Protein AF-A0A3S3UPE3-F1 (afdb_monomer)

pLDDT: mean 86.85, std 12.23, range [49.22, 98.25]

Solvent-accessible surface area (backbone atoms only — not comparable to full-atom values): 15188 Å² total; per-residue (Å²): 133,56,75,63,62,55,52,53,44,55,50,42,45,50,53,38,53,53,49,50,52,50,42,52,53,50,53,53,50,45,41,51,52,50,29,51,48,44,29,70,27,27,36,35,39,40,23,40,97,84,54,54,73,48,79,48,56,76,36,79,32,90,89,53,52,61,68,57,47,51,53,46,41,57,72,66,33,44,27,60,55,82,78,76,89,72,83,74,76,87,68,68,95,34,26,71,47,76,52,75,53,67,46,73,36,54,59,67,56,42,49,52,52,52,52,58,51,50,49,51,49,51,50,51,48,37,68,74,75,37,42,78,79,74,38,54,68,90,38,67,67,39,29,55,51,49,42,53,52,45,52,55,47,39,54,53,52,50,55,56,42,52,54,53,50,51,52,43,53,53,48,52,52,57,48,52,54,49,51,57,58,48,64,36,68,64,52,39,22,57,41,45,62,44,69,81,52,40,95,77,33,65,73,50,55,52,50,53,51,30,34,77,75,58,46,52,97,78,35,17,49,48,71,60,37,52,54,53,44,46,72,78,40,71,85,70,51,39,61,87,70,82,25,94,35,68,70,50,46,47,63,74,47,65,57,43,46,76,50,74,46,98,86,71,47,50,30,34,34,80,51,133

Radius of gyration: 31.25 Å; Cα contacts (8 Å, |Δi|>4): 298; chains: 1; bounding box: 65×38×102 Å

Foldseek 3Di:
DDPVVVVVLVVLLVLLVVLLVVLLVLQVVLLVLLQVCQQLQKKKWKADPVLDIDIDGPRGRPPPDLVVSLVCCLPFAEDQDDDDDDDDPDPPLIFMDMHGHHHHDHPVVSVVVSVLSVVLVVLNCCSPPPLCVPAPSVDSVSSVVSSVVSVVSSVSSVVVSVVSVVVVVVSVVVVVVVVVVCPPPQNVCNNNSHQHQLVPDVLNVLLQVLCVVAPDPQKHWQVSSVVVCCVVPVVDDCVVNVGPDPVVSCVSSVQWDWDADPVGIIIIHGDD

Structure (mmCIF, N/CA/C/O backbone):
data_AF-A0A3S3UPE3-F1
#
_entry.id   AF-A0A3S3UPE3-F1
#
loop_
_atom_site.group_PDB
_atom_site.id
_atom_site.type_symbol
_atom_site.label_atom_id
_atom_site.label_alt_id
_atom_site.label_comp_id
_atom_site.label_asym_id
_atom_site.label_entity_id
_atom_site.label_seq_id
_atom_site.pdbx_PDB_ins_code
_atom_site.Cartn_x
_atom_site.Cartn_y
_atom_site.Cartn_z
_atom_site.occupancy
_atom_site.B_iso_or_equiv
_atom_site.auth_seq_id
_atom_site.auth_comp_id
_atom_site.auth_asym_id
_atom_site.auth_atom_id
_atom_site.pdbx_PDB_model_num
ATOM 1 N N . MET A 1 1 ? -27.626 4.099 47.379 1.00 56.25 1 MET A N 1
ATOM 2 C CA . MET A 1 1 ? -26.260 3.852 46.870 1.00 56.25 1 MET A CA 1
ATOM 3 C C . MET A 1 1 ? -25.273 4.348 47.906 1.00 56.25 1 MET A C 1
ATOM 5 O O . MET A 1 1 ? -25.456 5.461 48.381 1.00 56.25 1 MET A O 1
ATOM 9 N N . SER A 1 2 ? -24.301 3.529 48.309 1.00 70.75 2 SER A N 1
ATOM 10 C CA . SER A 1 2 ? -23.214 3.983 49.184 1.00 70.75 2 SER A CA 1
ATOM 11 C C . SER A 1 2 ? -22.217 4.828 48.380 1.00 70.75 2 SER A C 1
ATOM 13 O O . SER A 1 2 ? -22.095 4.662 47.164 1.00 70.75 2 SER A O 1
ATOM 15 N N . GLU A 1 3 ? -21.500 5.726 49.054 1.00 69.31 3 GLU A N 1
ATOM 16 C CA . GLU A 1 3 ? -20.485 6.620 48.469 1.00 69.31 3 GLU A CA 1
ATOM 17 C C . GLU A 1 3 ? -19.400 5.851 47.682 1.00 69.31 3 GLU A C 1
ATOM 19 O O . GLU A 1 3 ? -18.914 6.306 46.645 1.00 69.31 3 GLU A O 1
ATOM 24 N N . GLN A 1 4 ? -19.115 4.614 48.103 1.00 70.94 4 GLN A N 1
ATOM 25 C CA . GLN A 1 4 ? -18.190 3.694 47.441 1.00 70.94 4 GLN A CA 1
ATOM 26 C C . GLN A 1 4 ? -18.734 3.171 46.096 1.00 70.94 4 GLN A C 1
ATOM 28 O O . GLN A 1 4 ? -18.056 3.299 45.084 1.00 70.94 4 GLN A O 1
ATOM 33 N N . THR A 1 5 ? -19.996 2.716 46.028 1.00 69.75 5 THR A N 1
ATOM 34 C CA . THR A 1 5 ? -20.636 2.329 44.746 1.00 69.75 5 THR A CA 1
ATOM 35 C C . THR A 1 5 ? -20.755 3.480 43.745 1.00 69.75 5 THR A C 1
ATOM 37 O O . THR A 1 5 ? -20.707 3.252 42.540 1.00 69.75 5 THR A O 1
ATOM 40 N N . PHE A 1 6 ? -20.923 4.716 44.223 1.00 67.88 6 PHE A N 1
ATOM 41 C CA . PHE A 1 6 ? -20.967 5.894 43.353 1.00 67.88 6 PHE A CA 1
ATOM 42 C C . PHE A 1 6 ? -19.582 6.225 42.774 1.00 67.88 6 PHE A C 1
ATOM 44 O O . PHE A 1 6 ? -19.464 6.560 41.597 1.00 67.88 6 PHE A O 1
ATOM 51 N N . THR A 1 7 ? -18.529 6.084 43.582 1.00 75.19 7 THR A N 1
ATOM 52 C CA . THR A 1 7 ? -17.139 6.286 43.145 1.00 75.19 7 THR A CA 1
ATOM 53 C C . THR A 1 7 ? -16.715 5.226 42.122 1.00 75.19 7 THR A C 1
ATOM 55 O O . THR A 1 7 ? -16.161 5.579 41.082 1.00 75.19 7 THR A O 1
ATOM 58 N N . ASP A 1 8 ? -17.069 3.959 42.353 1.00 83.50 8 ASP A N 1
ATOM 59 C CA . ASP A 1 8 ? -16.780 2.852 41.430 1.00 83.50 8 ASP A CA 1
ATOM 60 C C . ASP A 1 8 ? -17.505 3.008 40.081 1.00 83.50 8 ASP A C 1
ATOM 62 O O . ASP A 1 8 ? -16.941 2.715 39.028 1.00 83.50 8 ASP A O 1
ATOM 66 N N . HIS A 1 9 ? -18.744 3.513 40.078 1.00 89.62 9 HIS A N 1
ATOM 67 C CA . HIS A 1 9 ? -19.488 3.741 38.837 1.00 89.62 9 HIS A CA 1
ATOM 68 C C . HIS A 1 9 ? -18.880 4.862 37.978 1.00 89.62 9 HIS A C 1
ATOM 70 O O . HIS A 1 9 ? -18.723 4.692 36.768 1.00 89.62 9 HIS A O 1
ATOM 76 N N . ASN A 1 10 ? -18.475 5.977 38.595 1.00 90.56 10 ASN A N 1
ATOM 77 C CA . ASN A 1 10 ? -17.796 7.063 37.880 1.00 90.56 10 ASN A CA 1
ATOM 78 C C . ASN A 1 10 ? -16.443 6.614 37.299 1.00 90.56 10 ASN A C 1
ATOM 80 O O . ASN A 1 10 ? -16.065 7.043 36.207 1.00 90.56 10 ASN A O 1
ATOM 84 N N . ASP A 1 11 ? -15.715 5.740 38.002 1.00 94.81 11 ASP A N 1
ATOM 85 C CA . ASP A 1 11 ? -14.459 5.186 37.492 1.00 94.81 11 ASP A CA 1
ATOM 86 C C . ASP A 1 11 ? -14.693 4.304 36.254 1.00 94.81 11 ASP A C 1
ATOM 88 O O . ASP A 1 11 ? -13.998 4.460 35.249 1.00 94.81 11 ASP A O 1
ATOM 92 N N . LEU A 1 12 ? -15.737 3.466 36.266 1.00 95.38 12 LEU A N 1
ATOM 93 C CA . LEU A 1 12 ? -16.139 2.666 35.103 1.00 95.38 12 LEU A CA 1
ATOM 94 C C . LEU A 1 12 ? -16.506 3.540 33.895 1.00 95.38 12 LEU A C 1
ATOM 96 O O . LEU A 1 12 ? -16.027 3.282 32.790 1.00 95.38 12 LEU A O 1
ATOM 100 N N . GLN A 1 13 ? -17.295 4.601 34.090 1.00 95.94 13 GLN A N 1
ATOM 101 C CA . GLN A 1 13 ? -17.637 5.543 33.016 1.00 95.94 13 GLN A CA 1
ATOM 102 C C . GLN A 1 13 ? -16.389 6.198 32.410 1.00 95.94 13 GLN A C 1
ATOM 104 O O . GLN A 1 13 ? -16.277 6.309 31.184 1.00 95.94 13 GLN A O 1
ATOM 109 N N . ARG A 1 14 ? -15.423 6.598 33.252 1.00 96.81 14 ARG A N 1
ATOM 110 C CA . ARG A 1 14 ? -14.149 7.163 32.789 1.00 96.81 14 ARG A CA 1
ATOM 111 C C . ARG A 1 14 ? -13.377 6.156 31.939 1.00 96.81 14 ARG A C 1
ATOM 113 O O . ARG A 1 14 ? -12.939 6.503 30.844 1.00 96.81 14 ARG A O 1
ATOM 120 N N . GLN A 1 15 ? -13.253 4.913 32.403 1.00 97.75 15 GLN A N 1
ATOM 121 C CA . GLN A 1 15 ? -12.561 3.856 31.662 1.00 97.75 15 GLN A CA 1
ATOM 122 C C . GLN A 1 15 ? -13.226 3.579 30.303 1.00 97.75 15 GLN A C 1
ATOM 124 O O . GLN A 1 15 ? -12.524 3.435 29.299 1.00 97.75 15 GLN A O 1
ATOM 129 N N . VAL A 1 16 ? -14.565 3.565 30.240 1.00 98.00 16 VAL A N 1
ATOM 130 C CA . VAL A 1 16 ? -15.308 3.410 28.976 1.00 98.00 16 VAL A CA 1
ATOM 131 C C . VAL A 1 16 ? -14.978 4.554 28.019 1.00 98.00 16 VAL A C 1
ATOM 133 O O . VAL A 1 16 ? -14.633 4.304 26.864 1.00 98.00 16 VAL A O 1
ATOM 136 N N . ALA A 1 17 ? -15.030 5.803 28.491 1.00 96.81 17 ALA A N 1
ATOM 137 C CA . ALA A 1 17 ? -14.732 6.975 27.669 1.00 96.81 17 ALA A CA 1
ATOM 138 C C . ALA A 1 17 ? -13.285 6.966 27.141 1.00 96.81 17 ALA A C 1
ATOM 140 O O . ALA A 1 17 ? -13.050 7.233 25.959 1.00 96.81 17 ALA A O 1
ATOM 141 N N . GLU A 1 18 ? -12.316 6.614 27.989 1.00 98.12 18 GLU A N 1
ATOM 142 C CA . GLU A 1 18 ? -10.906 6.496 27.608 1.00 98.12 18 GLU A CA 1
ATOM 143 C C . GLU A 1 18 ? -10.684 5.410 26.547 1.00 98.12 18 GLU A C 1
ATOM 145 O O . GLU A 1 18 ? -9.963 5.629 25.566 1.00 98.12 18 GLU A O 1
ATOM 150 N N . LEU A 1 19 ? -11.292 4.234 26.723 1.00 98.12 19 LEU A N 1
ATOM 151 C CA . LEU A 1 19 ? -11.114 3.111 25.808 1.00 98.12 19 LEU A CA 1
ATOM 152 C C . LEU A 1 19 ? -11.845 3.332 24.477 1.00 98.12 19 LEU A C 1
ATOM 154 O O . LEU A 1 19 ? -11.275 3.058 23.417 1.00 98.12 19 LEU A O 1
ATOM 158 N N . LEU A 1 20 ? -13.047 3.918 24.507 1.00 98.25 20 LEU A N 1
ATOM 159 C CA . LEU A 1 20 ? -13.760 4.355 23.306 1.00 98.25 20 LEU A CA 1
ATOM 160 C C . LEU A 1 20 ? -12.923 5.375 22.528 1.00 98.25 20 LEU A C 1
ATOM 162 O O . LEU A 1 20 ? -12.664 5.182 21.339 1.00 98.25 20 LEU A O 1
ATOM 166 N N . GLY A 1 21 ? -12.432 6.423 23.199 1.00 97.88 21 GLY A N 1
ATOM 167 C CA . GLY A 1 21 ? -11.586 7.443 22.578 1.00 97.88 21 GLY A CA 1
ATOM 168 C C . GLY A 1 21 ? -10.331 6.849 21.935 1.00 97.88 21 GLY A C 1
ATOM 169 O O . GLY A 1 21 ? -9.988 7.176 20.797 1.00 97.88 21 GLY A O 1
ATOM 170 N N . ARG A 1 22 ? -9.681 5.901 22.618 1.00 98.06 22 ARG A N 1
ATOM 171 C CA . ARG A 1 22 ? -8.524 5.162 22.097 1.00 98.06 22 ARG A CA 1
ATOM 172 C C . ARG A 1 22 ? -8.866 4.359 20.842 1.00 98.06 22 ARG A C 1
ATOM 174 O O . ARG A 1 22 ? -8.122 4.442 19.865 1.00 98.06 22 ARG A O 1
ATOM 181 N N . CYS A 1 23 ? -9.986 3.635 20.834 1.00 98.06 23 CYS A N 1
ATOM 182 C CA . CYS A 1 23 ? -10.456 2.897 19.658 1.00 98.06 23 CYS A CA 1
ATOM 183 C C . CYS A 1 23 ? -10.697 3.831 18.466 1.00 98.06 23 CYS A C 1
ATOM 185 O O . CYS A 1 23 ? -10.210 3.563 17.367 1.00 98.06 23 CYS A O 1
ATOM 187 N N . ILE A 1 24 ? -11.371 4.964 18.688 1.00 97.44 24 ILE A N 1
ATOM 188 C CA . ILE A 1 24 ? -11.624 5.960 17.639 1.00 97.44 24 ILE A CA 1
ATOM 189 C C . ILE A 1 24 ? -10.312 6.521 17.081 1.00 97.44 24 ILE A C 1
ATOM 191 O O . ILE A 1 24 ? -10.129 6.542 15.865 1.00 97.44 24 ILE A O 1
ATOM 195 N N . ILE A 1 25 ? -9.362 6.914 17.935 1.00 97.31 25 ILE A N 1
ATOM 196 C CA . ILE A 1 25 ? -8.055 7.427 17.489 1.00 97.31 25 ILE A CA 1
ATOM 197 C C . ILE A 1 25 ? -7.296 6.374 16.672 1.00 97.31 25 ILE A C 1
ATOM 199 O O . ILE A 1 25 ? -6.689 6.702 15.651 1.00 97.31 25 ILE A O 1
ATOM 203 N N . ARG A 1 26 ? -7.326 5.104 17.088 1.00 96.75 26 ARG A N 1
ATOM 204 C CA . ARG A 1 26 ? -6.680 4.017 16.340 1.00 96.75 26 ARG A CA 1
ATOM 205 C C . ARG A 1 26 ? -7.329 3.797 14.974 1.00 96.75 26 ARG A C 1
ATOM 207 O O . ARG A 1 26 ? -6.601 3.660 13.998 1.00 96.75 26 ARG A O 1
ATOM 214 N N . LEU A 1 27 ? -8.657 3.838 14.880 1.00 96.12 27 LEU A N 1
ATOM 215 C CA . LEU A 1 27 ? -9.373 3.757 13.601 1.00 96.12 27 LEU A CA 1
ATOM 216 C C . LEU A 1 27 ? -9.030 4.930 12.671 1.00 96.12 27 LEU A C 1
ATOM 218 O O . LEU A 1 27 ? -8.840 4.726 11.476 1.00 96.12 27 LEU A O 1
ATOM 222 N N . GLN A 1 28 ? -8.884 6.144 13.209 1.00 93.81 28 GLN A N 1
ATOM 223 C CA . GLN A 1 28 ? -8.432 7.300 12.426 1.00 93.81 28 GLN A CA 1
ATOM 224 C C . GLN A 1 28 ? -6.999 7.114 11.911 1.00 93.81 28 GLN A C 1
ATOM 226 O O . GLN A 1 28 ? -6.710 7.400 10.752 1.00 93.81 28 GLN A O 1
ATOM 231 N N . ARG A 1 29 ? -6.094 6.577 12.740 1.00 95.56 29 ARG A N 1
ATOM 232 C CA . ARG A 1 29 ? -4.727 6.238 12.306 1.00 95.56 29 ARG A CA 1
ATOM 233 C C . ARG A 1 29 ? -4.719 5.156 11.231 1.00 95.56 29 ARG A C 1
ATOM 235 O O . ARG A 1 29 ? -3.989 5.299 10.260 1.00 95.56 29 ARG A O 1
ATOM 242 N N . PHE A 1 30 ? -5.551 4.128 11.376 1.00 95.75 30 PHE A N 1
ATOM 243 C CA . PHE A 1 30 ? -5.731 3.094 10.360 1.00 95.75 30 PHE A CA 1
ATOM 244 C C . PHE A 1 30 ? -6.180 3.699 9.021 1.00 95.75 30 PHE A C 1
ATOM 246 O O . PHE A 1 30 ? -5.611 3.384 7.977 1.00 95.75 30 PHE A O 1
ATOM 253 N N . GLU A 1 31 ? -7.138 4.632 9.047 1.00 95.44 31 GLU A N 1
ATOM 254 C CA . GLU A 1 31 ? -7.576 5.358 7.850 1.00 95.44 31 GLU A CA 1
ATOM 255 C C . GLU A 1 31 ? -6.419 6.134 7.194 1.00 95.44 31 GLU A C 1
ATOM 257 O O . GLU A 1 31 ? -6.211 6.033 5.984 1.00 95.44 31 GLU A O 1
ATOM 262 N N . LEU A 1 32 ? -5.619 6.858 7.986 1.00 94.94 32 LEU A N 1
ATOM 263 C CA . LEU A 1 32 ? -4.440 7.583 7.494 1.00 94.94 32 LEU A CA 1
ATOM 264 C C . LEU A 1 32 ? -3.388 6.647 6.881 1.00 94.94 32 LEU A C 1
ATOM 266 O O . LEU A 1 32 ? -2.819 6.972 5.839 1.00 94.94 32 LEU A O 1
ATOM 270 N N . SER A 1 33 ? -3.161 5.475 7.478 1.00 95.56 33 SER A N 1
ATOM 271 C CA . SER A 1 33 ? -2.264 4.451 6.930 1.00 95.56 33 SER A CA 1
ATOM 272 C C . SER A 1 33 ? -2.735 3.957 5.561 1.00 95.56 33 SER A C 1
ATOM 274 O O . SER A 1 33 ? -1.929 3.863 4.635 1.00 95.56 33 SER A O 1
ATOM 276 N N . LEU A 1 34 ? -4.039 3.716 5.384 1.00 95.12 34 LEU A N 1
ATOM 277 C CA . LEU A 1 34 ? -4.588 3.350 4.075 1.00 95.12 34 LEU A CA 1
ATOM 278 C C . LEU A 1 34 ? -4.454 4.481 3.050 1.00 95.12 34 LEU A C 1
ATOM 280 O O . LEU A 1 34 ? -4.127 4.213 1.894 1.00 95.12 34 LEU A O 1
ATOM 284 N N . LYS A 1 35 ? -4.675 5.741 3.453 1.00 94.94 35 LYS A N 1
ATOM 285 C CA . LYS A 1 35 ? -4.495 6.907 2.570 1.00 94.94 35 LYS A CA 1
ATOM 286 C C . LYS A 1 35 ? -3.061 7.017 2.073 1.00 94.94 35 LYS A C 1
ATOM 288 O O . LYS A 1 35 ? -2.862 7.205 0.873 1.00 94.94 35 LYS A O 1
ATOM 293 N N . TYR A 1 36 ? -2.086 6.854 2.967 1.00 93.62 36 TYR A N 1
ATOM 294 C CA . TYR A 1 36 ? -0.672 6.812 2.603 1.00 93.62 36 TYR A CA 1
ATOM 295 C C . TYR A 1 36 ? -0.404 5.700 1.586 1.00 93.62 36 TYR A C 1
ATOM 297 O O . TYR A 1 36 ? -0.005 5.995 0.460 1.00 93.62 36 TYR A O 1
ATOM 305 N N . LEU A 1 37 ? -0.720 4.451 1.951 1.00 93.50 37 LEU A N 1
ATOM 306 C CA . LEU A 1 37 ? -0.437 3.272 1.134 1.00 93.50 37 LEU A CA 1
ATOM 307 C C . LEU A 1 37 ? -1.037 3.391 -0.270 1.00 93.50 37 LEU A C 1
ATOM 309 O O . LEU A 1 37 ? -0.354 3.171 -1.266 1.00 93.50 37 LEU A O 1
ATOM 313 N N . LEU A 1 38 ? -2.316 3.764 -0.360 1.00 92.19 38 LEU A N 1
ATOM 314 C CA . LEU A 1 38 ? -2.998 3.895 -1.643 1.00 92.19 38 LEU A CA 1
ATOM 315 C C . LEU A 1 38 ? -2.401 5.024 -2.474 1.00 92.19 38 LEU A C 1
ATOM 317 O O . LEU A 1 38 ? -2.173 4.830 -3.663 1.00 92.19 38 LEU A O 1
ATOM 321 N N . THR A 1 39 ? -2.089 6.166 -1.863 1.00 91.00 39 THR A N 1
ATOM 322 C CA . THR A 1 39 ? -1.484 7.297 -2.576 1.00 91.00 39 THR A CA 1
ATOM 323 C C . THR A 1 39 ? -0.132 6.912 -3.164 1.00 91.00 39 THR A C 1
ATOM 325 O O . THR A 1 39 ? 0.164 7.246 -4.309 1.00 91.00 39 THR A O 1
ATOM 328 N N . THR A 1 40 ? 0.687 6.147 -2.449 1.00 89.81 40 THR A N 1
ATOM 329 C CA . THR A 1 40 ? 2.018 5.745 -2.922 1.00 89.81 40 THR A CA 1
ATOM 330 C C . THR A 1 40 ? 2.025 4.485 -3.798 1.00 89.81 40 THR A C 1
ATOM 332 O O . THR A 1 40 ? 3.040 4.204 -4.439 1.00 89.81 40 THR A O 1
ATOM 335 N N . ALA A 1 41 ? 0.914 3.755 -3.897 1.00 89.69 41 ALA A N 1
ATOM 336 C CA . ALA A 1 41 ? 0.827 2.492 -4.629 1.00 89.69 41 ALA A CA 1
ATOM 337 C C . ALA A 1 41 ? 0.743 2.604 -6.160 1.00 89.69 41 ALA A C 1
ATOM 339 O O . ALA A 1 41 ? 1.057 1.634 -6.849 1.00 89.69 41 ALA A O 1
ATOM 340 N N . ASP A 1 42 ? 0.323 3.738 -6.719 1.00 88.94 42 ASP A N 1
ATOM 341 C CA . ASP A 1 42 ? 0.228 3.928 -8.174 1.00 88.94 42 ASP A CA 1
ATOM 342 C C . ASP A 1 42 ? 0.693 5.338 -8.533 1.00 88.94 42 ASP A C 1
ATOM 344 O O . ASP A 1 42 ? -0.038 6.322 -8.360 1.00 88.94 42 ASP A O 1
ATOM 348 N N . ILE A 1 43 ? 1.946 5.421 -8.982 1.00 84.94 43 ILE A N 1
ATOM 349 C CA . ILE A 1 43 ? 2.593 6.674 -9.354 1.00 84.94 43 ILE A CA 1
ATOM 350 C C . ILE A 1 43 ? 2.860 6.713 -10.849 1.00 84.94 43 ILE A C 1
ATOM 352 O O . ILE A 1 43 ? 3.226 5.724 -11.486 1.00 84.94 43 ILE A O 1
ATOM 356 N N . GLU A 1 44 ? 2.732 7.909 -11.386 1.00 83.12 44 GLU A N 1
ATOM 357 C CA . GLU A 1 44 ? 3.017 8.228 -12.768 1.00 83.12 44 GLU A CA 1
ATOM 358 C C . GLU A 1 44 ? 3.996 9.393 -12.795 1.00 83.12 44 GLU A C 1
ATOM 360 O O . GLU A 1 44 ? 3.791 10.399 -12.114 1.00 83.12 44 GLU A O 1
ATOM 365 N N . VAL A 1 45 ? 5.078 9.234 -13.544 1.00 77.75 45 VAL A N 1
ATOM 366 C CA . VAL A 1 45 ? 6.139 10.219 -13.700 1.00 77.75 45 VAL A CA 1
ATOM 367 C C . VAL A 1 45 ? 6.224 10.584 -15.170 1.00 77.75 45 VAL A C 1
ATOM 369 O O . VAL A 1 45 ? 6.432 9.731 -16.028 1.00 77.75 45 VAL A O 1
ATOM 372 N N . GLU A 1 46 ? 6.063 11.871 -15.442 1.00 74.44 46 GLU A N 1
ATOM 373 C CA . GLU A 1 46 ? 6.153 12.448 -16.777 1.00 74.44 46 GLU A CA 1
ATOM 374 C C . GLU A 1 46 ? 7.375 13.370 -16.824 1.00 74.44 46 GLU A C 1
ATOM 376 O O . GLU A 1 46 ? 7.476 14.326 -16.041 1.00 74.44 46 GLU A O 1
ATOM 381 N N . ALA A 1 47 ? 8.320 13.073 -17.716 1.00 67.56 47 ALA A N 1
ATOM 382 C CA . ALA A 1 47 ? 9.455 13.939 -17.987 1.00 67.56 47 ALA A CA 1
ATOM 383 C C . ALA A 1 47 ? 9.047 15.010 -19.002 1.00 67.56 47 ALA A C 1
ATOM 385 O O . ALA A 1 47 ? 8.635 14.718 -20.117 1.00 67.56 47 ALA A O 1
ATOM 386 N N . SER A 1 48 ? 9.173 16.277 -18.631 1.00 62.66 48 SER A N 1
ATOM 387 C CA . SER A 1 48 ? 9.017 17.373 -19.589 1.00 62.66 48 SER A CA 1
ATOM 388 C C . SER A 1 48 ? 10.235 17.484 -20.510 1.00 62.66 48 SER A C 1
ATOM 390 O O . SER A 1 48 ? 11.347 17.096 -20.148 1.00 62.66 48 SER A O 1
ATOM 392 N N . SER A 1 49 ? 10.051 18.123 -21.665 1.00 56.94 49 SER A N 1
ATOM 393 C CA . SER A 1 49 ? 11.132 18.451 -22.605 1.00 56.94 49 SER A CA 1
ATOM 394 C C . SER A 1 49 ? 12.238 19.338 -22.009 1.00 56.94 49 SER A C 1
ATOM 396 O O . SER A 1 49 ? 13.333 19.393 -22.559 1.00 56.94 49 SER A O 1
ATOM 398 N N . SER A 1 50 ? 11.984 20.009 -20.878 1.00 54.56 50 SER A N 1
ATOM 399 C CA . SER A 1 50 ? 12.971 20.794 -20.123 1.00 54.56 50 SER A CA 1
ATOM 400 C C . SER A 1 50 ? 13.729 19.987 -19.058 1.00 54.56 50 SER A C 1
ATOM 402 O O . SER A 1 50 ? 14.523 20.557 -18.312 1.00 54.56 50 SER A O 1
ATOM 404 N N . GLY A 1 51 ? 13.476 18.679 -18.944 1.00 57.31 51 GLY A N 1
ATOM 405 C CA . GLY A 1 51 ? 14.085 17.803 -17.939 1.00 57.31 51 GLY A CA 1
ATOM 406 C C . GLY A 1 51 ? 13.438 17.880 -16.551 1.00 57.31 51 GLY A C 1
ATOM 407 O O . GLY A 1 51 ? 13.874 17.183 -15.635 1.00 57.31 51 GLY A O 1
ATOM 408 N N . THR A 1 52 ? 12.385 18.688 -16.363 1.00 62.97 52 THR A N 1
ATOM 409 C CA . THR A 1 52 ? 11.604 18.674 -15.112 1.00 62.97 52 THR A CA 1
ATOM 410 C C . THR A 1 52 ? 10.699 17.444 -15.072 1.00 62.97 52 THR A C 1
ATOM 412 O O . THR A 1 52 ? 9.998 17.168 -16.047 1.00 62.97 52 THR A O 1
ATOM 415 N N . MET A 1 53 ? 10.709 16.700 -13.963 1.00 69.25 53 MET A N 1
ATOM 416 C CA . MET A 1 53 ? 9.834 15.541 -13.764 1.00 69.25 53 MET A CA 1
ATOM 417 C C . MET A 1 53 ? 8.608 15.940 -12.947 1.00 69.25 53 MET A C 1
ATOM 419 O O . MET A 1 53 ? 8.732 16.573 -11.897 1.00 69.25 53 MET A O 1
ATOM 423 N N . ARG A 1 54 ? 7.418 15.568 -13.419 1.00 71.88 54 ARG A N 1
ATOM 424 C CA . ARG A 1 54 ? 6.163 15.730 -12.678 1.00 71.88 54 ARG A CA 1
ATOM 425 C C . ARG A 1 54 ? 5.661 14.366 -12.244 1.00 71.88 54 ARG A C 1
ATOM 427 O O . ARG A 1 54 ? 5.405 13.512 -13.085 1.00 71.88 54 ARG A O 1
ATOM 434 N N . GLN A 1 55 ? 5.489 14.191 -10.939 1.00 78.31 55 GLN A N 1
ATOM 435 C CA . GLN A 1 55 ? 4.875 12.999 -10.368 1.00 78.31 55 GLN A CA 1
ATOM 436 C C . GLN A 1 55 ? 3.387 13.253 -10.112 1.00 78.31 55 GLN A C 1
ATOM 438 O O . GLN A 1 55 ? 3.013 14.280 -9.543 1.00 78.31 55 GLN A O 1
ATOM 443 N N . ARG A 1 56 ? 2.537 12.308 -10.508 1.00 81.06 56 ARG A N 1
ATOM 444 C CA . ARG A 1 56 ? 1.111 12.269 -10.172 1.00 81.06 56 ARG A CA 1
ATOM 445 C C . ARG A 1 56 ? 0.786 10.951 -9.478 1.00 81.06 56 ARG A C 1
ATOM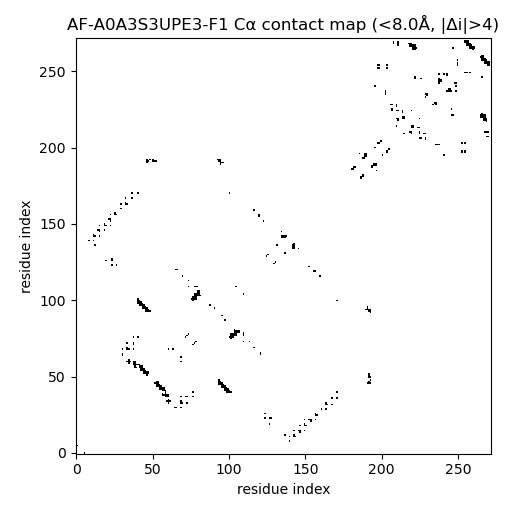 447 O O . ARG A 1 56 ? 1.331 9.906 -9.823 1.00 81.06 56 ARG A O 1
ATOM 454 N N . HIS A 1 57 ? -0.126 11.014 -8.517 1.00 82.88 57 HIS A N 1
ATOM 455 C CA . HIS A 1 57 ? -0.672 9.848 -7.829 1.00 82.88 57 HIS A CA 1
ATOM 456 C C . HIS A 1 57 ? -2.026 9.504 -8.451 1.00 82.88 57 HIS A C 1
ATOM 458 O O . HIS A 1 57 ? -2.912 10.361 -8.501 1.00 82.88 57 HIS A O 1
ATOM 464 N N . ARG A 1 58 ? -2.187 8.276 -8.960 1.00 77.25 58 ARG A N 1
ATOM 465 C CA . ARG A 1 58 ? -3.446 7.850 -9.606 1.00 77.25 58 ARG A CA 1
ATOM 466 C C . ARG A 1 58 ? -4.496 7.394 -8.609 1.00 77.25 58 ARG A C 1
ATOM 468 O O . ARG A 1 58 ? -5.692 7.568 -8.831 1.00 77.25 58 ARG A O 1
ATOM 475 N N . LEU A 1 59 ? -4.049 6.813 -7.508 1.00 77.31 59 LEU A N 1
ATOM 476 C CA . LEU A 1 59 ? -4.901 6.490 -6.383 1.00 77.31 59 LEU A CA 1
ATOM 477 C C . LEU A 1 59 ? -4.871 7.690 -5.437 1.00 77.31 59 LEU A C 1
ATOM 479 O O . LEU A 1 59 ? -3.847 8.002 -4.851 1.00 77.31 59 LEU A O 1
ATOM 483 N N . GLN A 1 60 ? -5.989 8.402 -5.333 1.00 77.19 60 GLN A N 1
ATOM 484 C CA . GLN A 1 60 ? -6.156 9.482 -4.356 1.00 77.19 60 GLN A CA 1
ATOM 485 C C . GLN A 1 60 ? -6.999 8.977 -3.191 1.00 77.19 60 GLN A C 1
ATOM 487 O O . GLN A 1 60 ? -8.011 8.319 -3.431 1.00 77.19 60 GLN A O 1
ATOM 492 N N . GLY A 1 61 ? -6.596 9.266 -1.955 1.00 74.19 61 GLY A N 1
ATOM 493 C CA . GLY A 1 61 ? -7.305 8.814 -0.753 1.00 74.19 61 GLY A CA 1
ATOM 494 C C . GLY A 1 61 ? -7.724 9.927 0.205 1.00 74.19 61 GLY A C 1
ATOM 495 O O . GLY A 1 61 ? -8.537 9.671 1.082 1.00 74.19 61 GLY A O 1
ATOM 496 N N . ASP A 1 62 ? -7.216 11.152 0.054 1.00 78.75 62 ASP A N 1
ATOM 497 C CA . ASP A 1 62 ? -7.297 12.179 1.106 1.00 78.75 62 ASP A CA 1
ATOM 498 C C . ASP A 1 62 ? -8.724 12.490 1.578 1.00 78.75 62 ASP A C 1
ATOM 500 O O . ASP A 1 62 ? -8.965 12.619 2.781 1.00 78.75 62 ASP A O 1
ATOM 504 N N . GLN A 1 63 ? -9.675 12.532 0.642 1.00 82.88 63 GLN A N 1
ATOM 505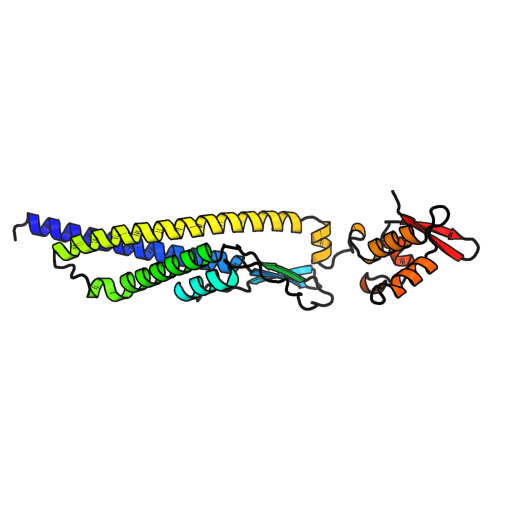 C CA . GLN A 1 63 ? -11.096 12.805 0.902 1.00 82.88 63 GLN A CA 1
ATOM 506 C C . GLN A 1 63 ? -11.942 11.538 1.095 1.00 82.88 63 GLN A C 1
ATOM 508 O O . GLN A 1 63 ? -13.145 11.622 1.341 1.00 82.88 63 GLN A O 1
ATOM 513 N N . ASP A 1 64 ? -11.344 10.358 0.953 1.00 88.88 64 ASP A N 1
ATOM 514 C CA . ASP A 1 64 ? -12.069 9.102 1.048 1.00 88.88 64 ASP A CA 1
ATOM 515 C C . ASP A 1 64 ? -12.230 8.682 2.510 1.00 88.88 64 ASP A C 1
ATOM 517 O O . ASP A 1 64 ? -11.303 8.779 3.314 1.00 88.88 64 ASP A O 1
ATOM 521 N N . THR A 1 65 ? -13.417 8.176 2.837 1.00 90.75 65 THR A N 1
ATOM 522 C CA . THR A 1 65 ? -13.698 7.548 4.129 1.00 90.75 65 THR A CA 1
ATOM 523 C C . THR A 1 65 ? -13.144 6.126 4.174 1.00 90.75 65 THR A C 1
ATOM 525 O O . THR A 1 65 ? -12.943 5.496 3.130 1.00 90.75 65 THR A O 1
ATOM 528 N N . LEU A 1 66 ? -12.976 5.579 5.382 1.00 92.06 66 LEU A N 1
ATOM 529 C CA . LEU A 1 66 ? -12.519 4.205 5.614 1.00 92.06 66 LEU A CA 1
ATOM 530 C C . LEU A 1 66 ? -13.140 3.156 4.673 1.00 92.06 66 LEU A C 1
ATOM 532 O O . LEU A 1 66 ? -12.414 2.370 4.073 1.00 92.06 66 LEU A O 1
ATOM 536 N N . GLY A 1 67 ? -14.465 3.159 4.488 1.00 93.38 67 GLY A N 1
ATOM 537 C CA . GLY A 1 67 ? -15.132 2.181 3.618 1.00 93.38 67 GLY A CA 1
ATOM 538 C C . GLY A 1 67 ? -14.706 2.285 2.149 1.00 93.38 67 GLY A C 1
ATOM 539 O O . GLY A 1 67 ? -14.475 1.273 1.488 1.00 93.38 67 GLY A O 1
ATOM 540 N N . ARG A 1 68 ? -14.524 3.508 1.640 1.00 94.00 68 ARG A N 1
ATOM 541 C CA . ARG A 1 68 ? -14.052 3.735 0.268 1.00 94.00 68 ARG A CA 1
ATOM 542 C C . ARG A 1 68 ? -12.573 3.372 0.110 1.00 94.00 68 ARG A C 1
ATOM 544 O O . ARG A 1 68 ? -12.194 2.821 -0.922 1.00 94.00 68 ARG A O 1
ATOM 551 N N . LEU A 1 69 ? -11.760 3.619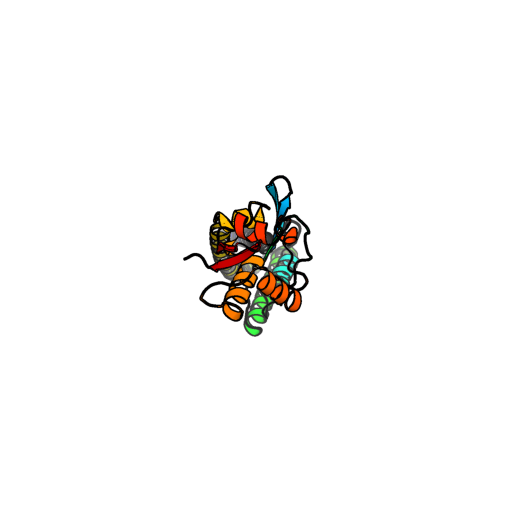 1.138 1.00 95.31 69 LEU A N 1
ATOM 552 C CA . LEU A 1 69 ? -10.356 3.203 1.175 1.00 95.31 69 LEU A CA 1
ATOM 553 C C . LEU A 1 69 ? -10.215 1.677 1.188 1.00 95.31 69 LEU A C 1
ATOM 555 O O . LEU A 1 69 ? -9.413 1.151 0.424 1.00 95.31 69 LEU A O 1
ATOM 559 N N . ILE A 1 70 ? -11.030 0.962 1.970 1.00 95.25 70 ILE A N 1
ATOM 560 C CA . ILE A 1 70 ? -11.072 -0.512 1.973 1.00 95.25 70 ILE A CA 1
ATOM 561 C C . ILE A 1 70 ? -11.418 -1.046 0.578 1.00 95.25 70 ILE A C 1
ATOM 563 O O . ILE A 1 70 ? -10.719 -1.915 0.060 1.00 95.25 70 ILE A O 1
ATOM 567 N N . GLY A 1 71 ? -12.436 -0.477 -0.078 1.00 94.56 71 GLY A N 1
ATOM 568 C CA . GLY A 1 71 ? -12.788 -0.862 -1.448 1.00 94.56 71 GLY A CA 1
ATOM 569 C C . GLY A 1 71 ? -11.636 -0.652 -2.440 1.00 94.56 71 GLY A C 1
ATOM 570 O O . GLY A 1 71 ? -11.366 -1.508 -3.281 1.00 94.56 71 GLY A O 1
ATOM 571 N N . LYS A 1 72 ? -10.900 0.459 -2.316 1.00 93.69 72 LYS A N 1
ATOM 572 C CA . LYS A 1 72 ? -9.706 0.721 -3.135 1.00 93.69 72 LYS A CA 1
ATOM 573 C C . LYS A 1 72 ? -8.561 -0.241 -2.835 1.00 93.69 72 LYS A C 1
ATOM 575 O O . LYS A 1 72 ? -7.922 -0.709 -3.775 1.00 93.69 72 LYS A O 1
ATOM 580 N N . LEU A 1 73 ? -8.322 -0.559 -1.564 1.00 94.25 73 LEU A N 1
ATOM 581 C CA . LEU A 1 73 ? -7.308 -1.525 -1.145 1.00 94.25 73 LEU A CA 1
ATOM 582 C C . LEU A 1 73 ? -7.562 -2.883 -1.810 1.00 94.25 73 LEU A C 1
ATOM 584 O O . LEU A 1 73 ? -6.690 -3.377 -2.518 1.00 94.25 73 LEU A O 1
ATOM 588 N N . LEU A 1 74 ? -8.774 -3.423 -1.671 1.00 93.94 74 LEU A N 1
ATOM 589 C CA . LEU A 1 74 ? -9.156 -4.740 -2.200 1.00 93.94 74 LEU A CA 1
ATOM 590 C C . LEU A 1 74 ? -9.327 -4.775 -3.727 1.00 93.94 74 LEU A C 1
ATOM 592 O O . LEU A 1 74 ? -9.273 -5.844 -4.327 1.00 93.94 74 LEU A O 1
ATOM 596 N N . GLY A 1 75 ? -9.567 -3.625 -4.364 1.00 91.56 75 GLY A N 1
ATOM 597 C CA . GLY A 1 75 ? -9.764 -3.536 -5.813 1.00 91.56 75 GLY A CA 1
ATOM 598 C C . GLY A 1 75 ? -8.519 -3.139 -6.608 1.00 91.56 75 GLY A C 1
ATOM 599 O O . GLY A 1 75 ? -8.466 -3.361 -7.817 1.00 91.56 75 GLY A O 1
ATOM 600 N N . SER A 1 76 ? -7.531 -2.501 -5.972 1.00 88.81 76 SER A N 1
ATOM 601 C CA . SER A 1 76 ? -6.375 -1.919 -6.673 1.00 88.81 76 SER A CA 1
ATOM 602 C C . SER A 1 76 ? -5.017 -2.338 -6.122 1.00 88.81 76 SER A C 1
ATOM 604 O O . SER A 1 76 ? -4.060 -2.308 -6.903 1.00 88.81 76 SER A O 1
ATOM 606 N N . PHE A 1 77 ? -4.930 -2.721 -4.844 1.00 91.75 77 PHE A N 1
ATOM 607 C CA . PHE A 1 77 ? -3.669 -3.057 -4.182 1.00 91.75 77 PHE A CA 1
ATOM 608 C C . PHE A 1 77 ? -3.562 -4.539 -3.822 1.00 91.75 77 PHE A C 1
ATOM 610 O O . PHE A 1 77 ? -2.569 -5.156 -4.172 1.00 91.75 77 PHE A O 1
ATOM 617 N N . ILE A 1 78 ? -4.562 -5.126 -3.167 1.00 93.62 78 ILE A N 1
ATOM 618 C CA . ILE A 1 78 ? -4.585 -6.549 -2.805 1.00 93.62 78 ILE A CA 1
ATOM 619 C C . ILE A 1 78 ? -5.526 -7.250 -3.773 1.00 93.62 78 ILE A C 1
ATOM 621 O O . ILE A 1 78 ? -6.734 -7.042 -3.719 1.00 93.62 78 ILE A O 1
ATOM 625 N N . LEU A 1 79 ? -4.970 -8.034 -4.689 1.00 92.94 79 LEU A N 1
ATOM 626 C CA . LEU A 1 79 ? -5.695 -8.616 -5.813 1.00 92.94 79 LEU A CA 1
ATOM 627 C C . LEU A 1 79 ? -5.746 -10.146 -5.687 1.00 92.94 79 LEU A C 1
ATOM 629 O O . LEU A 1 79 ? -4.761 -10.741 -5.253 1.00 92.94 79 LEU A O 1
ATOM 633 N N . PRO A 1 80 ? -6.852 -10.795 -6.092 1.00 90.38 80 PRO A N 1
ATOM 634 C CA . PRO A 1 80 ? -6.963 -12.257 -6.085 1.00 90.38 80 PRO A CA 1
ATOM 635 C C . PRO A 1 80 ? -6.192 -12.925 -7.236 1.00 90.38 80 PRO A C 1
ATOM 637 O O . PRO A 1 80 ? -6.040 -14.142 -7.254 1.00 90.38 80 PRO A O 1
ATOM 640 N N . ASP A 1 81 ? -5.736 -12.140 -8.217 1.00 86.44 81 ASP A N 1
ATOM 641 C CA . ASP A 1 81 ? -4.936 -12.603 -9.349 1.00 86.44 81 ASP A CA 1
ATOM 642 C C . ASP A 1 81 ? -4.012 -11.483 -9.854 1.00 86.44 81 ASP A C 1
ATOM 644 O O . ASP A 1 81 ? -4.219 -10.294 -9.577 1.00 86.44 81 ASP A O 1
ATOM 648 N N . LYS A 1 82 ? -2.980 -11.862 -10.610 1.00 83.19 82 LYS A N 1
ATOM 649 C CA . LYS A 1 82 ? -2.057 -10.938 -11.263 1.00 83.19 82 LYS A CA 1
ATOM 650 C C . LYS A 1 82 ? -2.819 -10.087 -12.284 1.00 83.19 82 LYS A C 1
ATOM 652 O O . LYS A 1 82 ? -3.399 -10.626 -13.227 1.00 83.19 82 LYS A O 1
ATOM 657 N N . PRO A 1 83 ? -2.789 -8.749 -12.163 1.00 78.75 83 PRO A N 1
ATOM 658 C CA . PRO A 1 83 ? -3.341 -7.892 -13.192 1.00 78.75 83 PRO A CA 1
ATOM 659 C C . PRO A 1 83 ? -2.526 -8.063 -14.478 1.00 78.75 83 PRO A C 1
ATOM 661 O O . PRO A 1 83 ? -1.294 -8.079 -14.448 1.00 78.75 83 PRO A O 1
ATOM 664 N N . GLY A 1 84 ? -3.214 -8.159 -15.617 1.00 71.69 84 GLY A N 1
ATOM 665 C CA . GLY A 1 84 ? -2.556 -8.161 -16.921 1.00 71.69 84 GLY A CA 1
ATOM 666 C C . GLY A 1 84 ? -1.731 -6.890 -17.143 1.00 71.69 84 GLY A C 1
ATOM 667 O O . GLY A 1 84 ? -2.059 -5.817 -16.622 1.00 71.69 84 GLY A O 1
ATOM 668 N N . PHE A 1 85 ? -0.667 -7.006 -17.939 1.00 60.47 85 PHE A N 1
ATOM 669 C CA . PHE A 1 85 ? 0.105 -5.849 -18.377 1.00 60.47 85 PHE A CA 1
ATOM 670 C C . PHE A 1 85 ? -0.804 -4.976 -19.251 1.00 60.47 85 PHE A C 1
ATOM 672 O O . PHE A 1 85 ? -1.297 -5.426 -20.283 1.00 60.47 85 PHE A O 1
ATOM 679 N N . ARG A 1 86 ? -1.090 -3.745 -18.818 1.00 60.53 86 ARG A N 1
ATOM 680 C CA . ARG A 1 86 ? -1.731 -2.753 -19.687 1.00 60.53 86 ARG A CA 1
ATOM 681 C C . ARG A 1 86 ? -0.630 -1.932 -20.325 1.00 60.53 86 ARG A C 1
ATOM 683 O O . ARG A 1 86 ? 0.144 -1.315 -19.595 1.00 60.53 86 ARG A O 1
ATOM 690 N N . GLU A 1 87 ? -0.594 -1.916 -21.653 1.00 56.56 87 GLU A N 1
ATOM 691 C CA . GLU A 1 87 ? 0.236 -0.972 -22.391 1.00 56.56 87 GLU A CA 1
ATOM 692 C C . GLU A 1 87 ? -0.072 0.449 -21.919 1.00 56.56 87 GLU A C 1
ATOM 694 O O . GLU A 1 87 ? -1.230 0.851 -21.744 1.00 56.56 87 GLU A O 1
ATOM 699 N N . ILE A 1 88 ? 0.994 1.187 -21.637 1.00 58.88 88 ILE A N 1
ATOM 700 C CA . ILE A 1 88 ? 0.907 2.617 -21.397 1.00 58.88 88 ILE A CA 1
ATOM 701 C C . ILE A 1 88 ? 0.688 3.246 -22.780 1.00 58.88 88 ILE A C 1
ATOM 703 O O . ILE A 1 88 ? 1.444 2.916 -23.692 1.00 58.88 88 ILE A O 1
ATOM 707 N N . PRO A 1 89 ? -0.334 4.104 -22.969 1.00 56.31 89 PRO A N 1
ATOM 708 C CA . PRO A 1 89 ? -0.505 4.827 -24.224 1.00 56.31 89 PRO A CA 1
ATOM 709 C C . PRO A 1 89 ? 0.789 5.555 -24.587 1.00 56.31 89 PRO A C 1
ATOM 711 O O . PRO A 1 89 ? 1.398 6.164 -23.706 1.00 56.31 89 PRO A O 1
ATOM 714 N N . ASP A 1 90 ? 1.190 5.485 -25.855 1.00 53.22 90 ASP A N 1
ATOM 715 C CA . ASP A 1 90 ? 2.426 6.097 -26.340 1.00 53.22 90 ASP A CA 1
ATOM 716 C C . ASP A 1 90 ? 2.449 7.598 -25.989 1.00 53.22 90 ASP A C 1
ATOM 718 O O . ASP A 1 90 ? 1.619 8.385 -26.453 1.00 53.22 90 ASP A O 1
ATOM 722 N N . GLY A 1 91 ? 3.356 7.973 -25.082 1.00 51.69 91 GLY A N 1
ATOM 723 C CA . GLY A 1 91 ? 3.480 9.321 -24.519 1.00 51.69 91 GLY A CA 1
ATOM 724 C C . GLY A 1 91 ? 4.168 10.317 -25.456 1.00 51.69 91 GLY A C 1
ATOM 725 O O . GLY A 1 91 ? 4.390 11.469 -25.07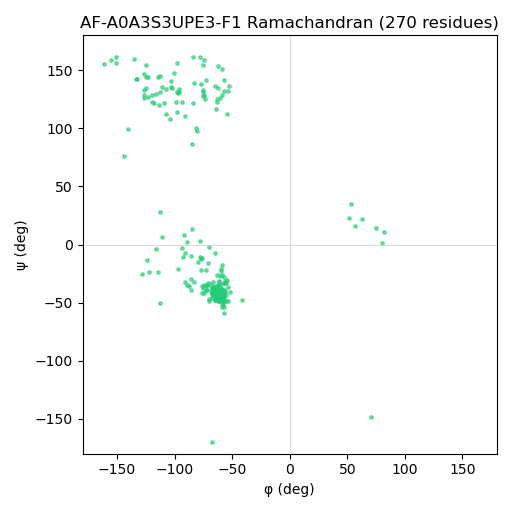7 1.00 51.69 91 GLY A O 1
ATOM 726 N N . GLY A 1 92 ? 4.518 9.896 -26.675 1.00 55.44 92 GLY A N 1
ATOM 727 C CA . GLY A 1 92 ? 5.271 10.706 -27.623 1.00 55.44 92 GLY A CA 1
ATOM 728 C C . GLY A 1 92 ? 6.728 10.907 -27.190 1.00 55.44 92 GLY A C 1
ATOM 729 O O . GLY A 1 92 ? 7.334 10.057 -26.552 1.00 55.44 92 GLY A O 1
ATOM 730 N N . ALA A 1 93 ? 7.323 12.053 -27.541 1.00 50.78 93 ALA A N 1
ATOM 731 C CA . ALA A 1 93 ? 8.765 12.313 -27.392 1.00 50.78 93 ALA A CA 1
ATOM 732 C C . ALA A 1 93 ? 9.277 12.483 -25.938 1.00 50.78 93 ALA A C 1
ATOM 734 O O . ALA A 1 93 ? 10.473 12.706 -25.731 1.00 50.78 93 ALA A O 1
ATOM 735 N N . ALA A 1 94 ? 8.388 12.433 -24.945 1.00 57.62 94 ALA A N 1
ATOM 736 C CA . ALA A 1 94 ? 8.679 12.624 -23.529 1.00 57.62 94 ALA A CA 1
ATOM 737 C C . ALA A 1 94 ? 8.695 11.279 -22.790 1.00 57.62 94 ALA A C 1
ATOM 739 O O . ALA A 1 94 ? 7.801 10.456 -22.969 1.00 57.62 94 ALA A O 1
ATOM 740 N N . GLY A 1 95 ? 9.694 11.063 -21.928 1.00 66.19 95 GLY A N 1
ATOM 741 C CA . GLY A 1 95 ? 9.770 9.853 -21.111 1.00 66.19 95 GLY A CA 1
ATOM 742 C C . GLY A 1 95 ? 8.591 9.765 -20.141 1.00 66.19 95 GLY A C 1
ATOM 743 O O . GLY A 1 95 ? 8.353 10.678 -19.345 1.00 66.19 95 GLY A O 1
ATOM 744 N N . HIS A 1 96 ? 7.862 8.655 -20.198 1.00 72.88 96 HIS A N 1
ATOM 745 C CA . HIS A 1 96 ? 6.745 8.356 -19.310 1.00 72.88 96 HIS A CA 1
ATOM 746 C C . HIS A 1 96 ? 7.033 7.075 -18.536 1.00 72.88 96 HIS A C 1
ATOM 748 O O . HIS A 1 96 ? 7.389 6.053 -19.120 1.00 72.88 96 HIS A O 1
ATOM 754 N N . ILE A 1 97 ? 6.885 7.130 -17.213 1.00 75.94 97 ILE A N 1
ATOM 755 C CA . ILE A 1 97 ? 6.957 5.948 -16.359 1.00 75.94 97 ILE A CA 1
ATOM 756 C C . ILE A 1 97 ? 5.694 5.860 -15.534 1.00 75.94 97 ILE A C 1
ATOM 758 O O . ILE A 1 97 ? 5.305 6.808 -14.854 1.00 75.94 97 ILE A O 1
ATOM 762 N N . ARG A 1 98 ? 5.128 4.662 -15.473 1.00 82.50 98 ARG A N 1
ATOM 763 C CA . ARG A 1 98 ? 4.175 4.302 -14.434 1.00 82.50 98 ARG A CA 1
ATOM 764 C C . ARG A 1 98 ? 4.742 3.179 -13.585 1.00 82.50 98 ARG A C 1
ATOM 766 O O . ARG A 1 98 ? 5.146 2.148 -14.114 1.00 82.50 98 ARG A O 1
ATOM 773 N N . ALA A 1 99 ? 4.716 3.364 -12.273 1.00 83.56 99 ALA A N 1
ATOM 774 C CA . ALA A 1 99 ? 5.037 2.320 -11.316 1.00 83.56 99 ALA A CA 1
ATOM 775 C C . ALA A 1 99 ? 3.803 2.033 -10.458 1.00 83.56 99 ALA A C 1
ATOM 777 O O . ALA A 1 99 ? 3.250 2.927 -9.813 1.00 83.56 99 ALA A O 1
ATOM 778 N N . ARG A 1 100 ? 3.365 0.772 -10.483 1.00 87.56 100 ARG A N 1
ATOM 779 C CA . ARG A 1 100 ? 2.222 0.281 -9.717 1.00 87.56 100 ARG A CA 1
ATOM 780 C C . ARG A 1 100 ? 2.662 -0.883 -8.841 1.00 87.56 100 ARG A C 1
ATOM 782 O O . ARG A 1 100 ? 3.194 -1.866 -9.351 1.00 87.56 100 ARG A O 1
ATOM 789 N N . TRP A 1 101 ? 2.372 -0.784 -7.552 1.00 89.94 101 TRP A N 1
ATOM 790 C CA . TRP A 1 101 ? 2.572 -1.845 -6.572 1.00 89.94 101 TRP A CA 1
ATOM 791 C C . TRP A 1 101 ? 1.237 -2.498 -6.235 1.00 89.94 101 TRP A C 1
ATOM 793 O O . TRP A 1 101 ? 0.207 -1.830 -6.138 1.00 89.94 101 TRP A O 1
ATOM 803 N N . TYR A 1 102 ? 1.268 -3.814 -6.080 1.00 91.69 102 TYR A N 1
ATOM 804 C CA . TYR A 1 102 ? 0.138 -4.622 -5.653 1.00 91.69 102 TYR A CA 1
ATOM 805 C C . TYR A 1 102 ? 0.655 -5.912 -5.010 1.00 91.69 102 TYR A C 1
ATOM 807 O O . TYR A 1 102 ? 1.778 -6.344 -5.273 1.00 91.69 102 TYR A O 1
ATOM 815 N N . VAL A 1 103 ? -0.185 -6.531 -4.191 1.00 92.00 103 VAL A N 1
ATOM 816 C CA . VAL A 1 103 ? 0.006 -7.856 -3.610 1.00 92.00 103 VAL A CA 1
ATOM 817 C C . VAL A 1 103 ? -1.004 -8.799 -4.241 1.00 92.00 103 VAL A C 1
ATOM 819 O O . VAL A 1 103 ? -2.175 -8.454 -4.388 1.00 92.00 103 VAL A O 1
ATOM 822 N N . VAL A 1 104 ? -0.544 -9.987 -4.622 1.00 92.69 104 VAL A N 1
ATOM 823 C CA . VAL A 1 104 ? -1.426 -11.062 -5.078 1.00 92.69 104 VAL A CA 1
ATOM 824 C C . VAL A 1 104 ? -1.668 -11.989 -3.901 1.00 92.69 104 VAL A C 1
ATOM 826 O O . VAL A 1 104 ? -0.734 -12.624 -3.413 1.00 92.69 104 VAL A O 1
ATOM 829 N N . ALA A 1 105 ? -2.910 -12.029 -3.441 1.00 91.75 105 ALA A N 1
ATOM 830 C CA . ALA A 1 105 ? -3.372 -12.950 -2.416 1.00 91.75 105 ALA A CA 1
ATOM 831 C C . ALA A 1 105 ? -4.062 -14.145 -3.079 1.00 91.75 105 ALA A C 1
ATOM 833 O O . ALA A 1 105 ? -4.573 -14.033 -4.196 1.00 91.75 105 ALA A O 1
ATOM 834 N N . THR A 1 106 ? -4.112 -15.289 -2.395 1.00 94.06 106 THR A N 1
ATOM 835 C CA . THR A 1 106 ? -4.991 -16.374 -2.848 1.00 94.06 106 THR A CA 1
ATOM 836 C C . THR A 1 106 ? -6.450 -15.898 -2.802 1.00 94.06 106 THR A C 1
ATOM 838 O O . THR A 1 106 ? -6.775 -15.022 -1.995 1.00 94.06 106 THR A O 1
ATOM 841 N N . PRO A 1 107 ? -7.364 -16.450 -3.622 1.00 92.44 107 PRO A N 1
ATOM 842 C CA . PRO A 1 107 ? -8.779 -16.084 -3.552 1.00 92.44 107 PRO A CA 1
ATOM 843 C C . PRO A 1 107 ? -9.371 -16.239 -2.143 1.00 92.44 107 PRO A C 1
ATOM 845 O O . PRO A 1 107 ? -10.173 -15.414 -1.714 1.00 92.44 107 PRO A O 1
ATOM 848 N N . GLN A 1 108 ? -8.935 -17.264 -1.406 1.00 93.81 108 GLN A N 1
ATOM 849 C CA . GLN A 1 108 ? -9.348 -17.524 -0.029 1.00 93.81 108 GLN A CA 1
ATOM 850 C C . GLN A 1 108 ? -8.839 -16.443 0.932 1.00 93.81 108 GLN A C 1
ATOM 852 O O . GLN A 1 108 ? -9.613 -15.932 1.739 1.00 93.81 108 GLN A O 1
ATOM 857 N N . ASP A 1 109 ? -7.564 -16.062 0.828 1.00 93.25 109 ASP A N 1
ATOM 858 C CA . ASP A 1 109 ? -6.986 -15.011 1.673 1.00 93.25 109 ASP A CA 1
ATOM 859 C C . ASP A 1 109 ? -7.587 -13.638 1.354 1.00 93.25 109 ASP A C 1
ATOM 861 O O . ASP A 1 109 ? -7.849 -12.849 2.261 1.00 93.25 109 ASP A O 1
ATOM 865 N N . HIS A 1 110 ? -7.852 -13.359 0.073 1.00 94.19 110 HIS A N 1
ATOM 866 C CA . HIS A 1 110 ? -8.518 -12.130 -0.365 1.00 94.19 110 HIS A CA 1
ATOM 867 C C . HIS A 1 110 ? -9.930 -12.026 0.215 1.00 94.19 110 HIS A C 1
ATOM 869 O O . HIS A 1 110 ? -10.281 -10.993 0.788 1.00 94.19 110 HIS A O 1
ATOM 875 N N . GLN A 1 111 ? -10.709 -13.110 0.141 1.00 94.62 111 GLN A N 1
ATOM 876 C CA . GLN A 1 111 ? -12.045 -13.160 0.729 1.00 94.62 111 GLN A CA 1
ATOM 877 C C . GLN A 1 111 ? -11.995 -12.967 2.249 1.00 94.62 111 GLN A C 1
ATOM 879 O O . GLN A 1 111 ? -12.714 -12.120 2.777 1.00 94.62 111 GLN A O 1
ATOM 884 N N . ARG A 1 112 ? -11.116 -13.695 2.946 1.00 94.38 112 ARG A N 1
ATOM 885 C CA . ARG A 1 112 ? -10.963 -13.578 4.401 1.00 94.38 112 ARG A CA 1
ATOM 886 C C . ARG A 1 112 ? -10.608 -12.153 4.821 1.00 94.38 112 ARG A C 1
ATOM 888 O O . ARG A 1 112 ? -11.217 -11.611 5.737 1.00 94.38 112 ARG A O 1
ATOM 895 N N . LEU A 1 113 ? -9.660 -11.523 4.129 1.00 93.75 113 LEU A N 1
ATOM 896 C CA . LEU A 1 113 ? -9.290 -10.137 4.402 1.00 93.75 113 LEU A CA 1
ATOM 897 C C . LEU A 1 113 ? -10.452 -9.173 4.124 1.00 93.75 113 LEU A C 1
ATOM 899 O O . LEU A 1 113 ? -10.650 -8.210 4.863 1.00 93.75 113 LEU A O 1
ATOM 903 N N . SER A 1 114 ? -11.233 -9.420 3.071 1.00 94.56 114 SER A N 1
ATOM 904 C CA . SER A 1 114 ? -12.424 -8.625 2.772 1.00 94.56 114 SER A CA 1
ATOM 905 C C . SER A 1 114 ? -13.450 -8.689 3.904 1.00 94.56 114 SER A C 1
ATOM 907 O O . SER A 1 114 ? -14.014 -7.656 4.266 1.00 94.56 114 SER A O 1
ATOM 909 N N . GLU A 1 115 ? -13.684 -9.873 4.468 1.00 95.75 115 GLU A N 1
ATOM 910 C CA . GLU A 1 115 ? -14.577 -10.077 5.614 1.00 95.75 115 GLU A CA 1
ATOM 911 C C . GLU A 1 115 ? -14.039 -9.361 6.865 1.00 95.75 115 GLU A C 1
ATOM 913 O O . GLU A 1 115 ? -14.750 -8.560 7.475 1.00 95.75 115 GLU A O 1
ATOM 918 N N . ASP A 1 116 ? -12.751 -9.528 7.177 1.00 94.31 116 ASP A N 1
ATOM 919 C CA . ASP A 1 116 ? -12.097 -8.872 8.317 1.00 94.31 116 ASP A CA 1
ATOM 9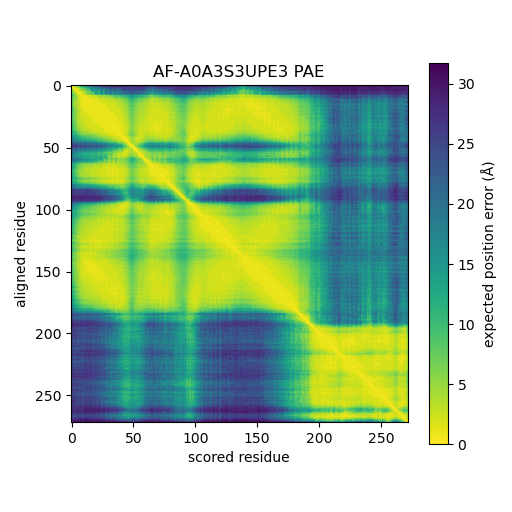20 C C . ASP A 1 116 ? -12.187 -7.332 8.251 1.00 94.31 116 ASP A C 1
ATOM 922 O O . ASP A 1 116 ? -12.437 -6.658 9.261 1.00 94.31 116 ASP A O 1
ATOM 926 N N . LEU A 1 117 ? -12.004 -6.752 7.060 1.00 94.94 117 LEU A N 1
ATOM 927 C CA . LEU A 1 117 ? -12.103 -5.308 6.837 1.00 94.94 117 LEU A CA 1
ATOM 928 C C . LEU A 1 117 ? -13.557 -4.812 6.841 1.00 94.94 117 LEU A C 1
ATOM 930 O O . LEU A 1 117 ? -13.822 -3.706 7.324 1.00 94.94 117 LEU A O 1
ATOM 934 N N . ALA A 1 118 ? -14.507 -5.610 6.347 1.00 94.62 118 ALA A N 1
ATOM 935 C CA . ALA A 1 118 ? -15.934 -5.298 6.427 1.00 94.62 118 ALA A CA 1
ATOM 936 C C . ALA A 1 118 ? -16.417 -5.261 7.884 1.00 94.62 118 ALA A C 1
ATOM 938 O O . ALA A 1 118 ? -17.161 -4.356 8.282 1.00 94.62 118 ALA A O 1
ATOM 939 N N . ASP A 1 119 ? -15.926 -6.179 8.711 1.00 94.56 119 ASP A N 1
ATOM 940 C CA . ASP A 1 119 ? -16.195 -6.151 10.139 1.00 94.56 119 ASP A CA 1
ATOM 941 C C . ASP A 1 119 ? -15.577 -4.927 10.820 1.00 94.56 119 ASP A C 1
ATOM 943 O O . ASP A 1 119 ? -16.203 -4.326 11.692 1.00 94.56 119 ASP A O 1
ATOM 947 N N . LEU A 1 120 ? -14.357 -4.531 10.441 1.00 95.06 120 LEU A N 1
ATOM 948 C CA . LEU A 1 120 ? -13.715 -3.330 10.983 1.00 95.06 120 LEU A CA 1
ATOM 949 C C . LEU A 1 120 ? -14.510 -2.061 10.631 1.00 95.06 120 LEU A C 1
ATOM 951 O O . LEU A 1 120 ? -14.661 -1.166 11.466 1.00 95.06 120 LEU A O 1
ATOM 955 N N . LEU A 1 121 ? -15.061 -1.992 9.415 1.00 94.75 121 LEU A N 1
ATOM 956 C CA . LEU A 1 121 ? -15.950 -0.909 8.993 1.00 94.75 121 LEU A CA 1
ATOM 957 C C . LEU A 1 121 ? -17.247 -0.892 9.815 1.00 94.75 121 LEU A C 1
ATOM 959 O O . LEU A 1 121 ? -17.685 0.174 10.258 1.00 94.75 121 LEU A O 1
ATOM 963 N N . SER A 1 122 ? -17.837 -2.065 10.038 1.00 95.56 122 SER A N 1
ATOM 964 C CA . SER A 1 122 ? -19.046 -2.224 10.851 1.00 95.56 122 SER A CA 1
ATOM 965 C C . SER A 1 122 ? -18.792 -1.798 12.296 1.00 95.56 122 SER A C 1
ATOM 967 O O . SER A 1 122 ? -19.550 -0.997 12.843 1.00 95.56 122 SER A O 1
ATOM 969 N N . LEU A 1 123 ? -17.663 -2.222 12.869 1.00 95.75 123 LEU A N 1
ATOM 970 C CA . LEU A 1 123 ? -17.204 -1.809 14.191 1.00 95.75 123 LEU A CA 1
ATOM 971 C C . LEU A 1 123 ? -17.037 -0.288 14.275 1.00 95.75 123 LEU A C 1
ATOM 973 O O . LEU A 1 123 ? -17.552 0.334 15.199 1.00 95.75 123 LEU A O 1
ATOM 977 N N . ARG A 1 124 ? -16.375 0.339 13.295 1.00 95.56 124 ARG A N 1
ATOM 978 C CA . ARG A 1 124 ? -16.225 1.802 13.250 1.00 95.56 124 ARG A CA 1
ATOM 979 C C . ARG A 1 124 ? -17.579 2.501 13.265 1.00 95.56 124 ARG A C 1
ATOM 981 O O . ARG A 1 124 ? -17.743 3.490 13.974 1.00 95.56 124 ARG A O 1
ATOM 988 N N . ASN A 1 125 ? -18.533 2.031 12.466 1.00 94.69 125 ASN A N 1
ATOM 989 C CA . ASN A 1 125 ? -19.855 2.648 12.393 1.00 94.69 125 ASN A CA 1
ATOM 990 C C . ASN A 1 125 ? -20.634 2.472 13.695 1.00 94.69 125 ASN A C 1
ATOM 992 O O . ASN A 1 125 ? -21.237 3.436 14.158 1.00 94.69 125 ASN A O 1
ATOM 996 N N . TYR A 1 126 ? -20.555 1.295 14.317 1.00 96.56 126 TYR A N 1
ATOM 997 C CA . TYR A 1 126 ? -21.133 1.056 15.634 1.00 96.56 126 TYR A CA 1
ATOM 998 C C . TYR A 1 126 ? -20.549 2.007 16.687 1.00 96.56 126 TYR A C 1
ATOM 1000 O O . TYR A 1 126 ? -21.302 2.755 17.307 1.00 96.56 126 TYR A O 1
ATOM 1008 N N . LEU A 1 127 ? -19.219 2.064 16.822 1.00 96.56 127 LEU A N 1
ATOM 1009 C CA . LEU A 1 127 ? -18.550 2.905 17.822 1.00 96.56 127 LEU A CA 1
ATOM 1010 C C . LEU A 1 127 ? -18.860 4.400 17.668 1.00 96.56 127 LEU A C 1
ATOM 1012 O O . LEU A 1 127 ? -18.920 5.118 18.661 1.00 96.56 127 LEU A O 1
ATOM 1016 N N . VAL A 1 128 ? -19.047 4.875 16.434 1.00 94.75 128 VAL A N 1
ATOM 1017 C CA . VAL A 1 128 ? -19.297 6.297 16.152 1.00 94.75 128 VAL A CA 1
ATOM 1018 C C . VAL A 1 128 ? -20.778 6.665 16.257 1.00 94.75 128 VAL A C 1
ATOM 1020 O O . VAL A 1 128 ? -21.087 7.755 16.729 1.00 94.75 128 VAL A O 1
ATOM 1023 N N . HIS A 1 129 ? -21.687 5.796 15.806 1.00 93.38 129 HIS A N 1
ATOM 1024 C CA . HIS A 1 129 ? -23.094 6.167 15.597 1.00 93.38 129 HIS A CA 1
ATOM 1025 C C . HIS A 1 129 ? -24.086 5.459 16.515 1.00 93.38 129 HIS A C 1
ATOM 1027 O O . HIS A 1 129 ? -25.186 5.967 16.713 1.00 93.38 129 HIS A O 1
ATOM 1033 N N . HIS A 1 130 ? -23.734 4.291 17.051 1.00 95.25 130 HIS A N 1
ATOM 1034 C CA . HIS A 1 130 ? -24.687 3.425 17.752 1.00 95.25 130 HIS A CA 1
ATOM 1035 C C . HIS A 1 130 ? -24.287 3.113 19.191 1.00 95.25 130 HIS A C 1
ATOM 1037 O O . HIS A 1 130 ? -25.163 2.866 20.007 1.00 95.25 130 HIS A O 1
ATOM 1043 N N . PHE A 1 131 ? -23.001 3.191 19.532 1.00 96.38 131 PHE A N 1
ATOM 1044 C CA . PHE A 1 131 ? -22.488 2.778 20.836 1.00 96.38 131 PHE A CA 1
ATOM 1045 C C . PHE A 1 131 ? -23.213 3.436 22.019 1.00 96.38 131 PHE A C 1
ATOM 1047 O O . PHE A 1 131 ? -23.670 2.741 22.915 1.00 96.38 131 PHE A O 1
ATOM 1054 N N . LEU A 1 132 ? -23.392 4.761 22.000 1.00 93.50 132 LEU A N 1
ATOM 1055 C CA . LEU A 1 132 ? -24.094 5.478 23.078 1.00 93.50 132 LEU A CA 1
ATOM 1056 C C . LEU A 1 132 ? -25.623 5.336 23.030 1.00 93.50 132 LEU A C 1
ATOM 1058 O O . LEU A 1 132 ? -26.297 5.729 23.975 1.00 93.50 132 LEU A O 1
ATOM 1062 N N . ALA A 1 133 ? -26.172 4.831 21.925 1.00 93.25 133 ALA A N 1
ATOM 1063 C CA . ALA A 1 133 ? -27.589 4.495 21.835 1.00 93.25 133 ALA A CA 1
ATOM 1064 C C . ALA A 1 133 ? -27.866 3.080 22.370 1.00 93.25 133 ALA A C 1
ATOM 1066 O O . ALA A 1 133 ? -28.961 2.835 22.866 1.00 93.25 133 ALA A O 1
ATOM 1067 N N . ASP A 1 134 ? -26.888 2.174 22.263 1.00 93.62 134 ASP A N 1
ATOM 1068 C CA . ASP A 1 134 ? -26.973 0.790 22.741 1.00 93.62 134 ASP A CA 1
ATOM 1069 C C . ASP A 1 134 ? -26.551 0.635 24.211 1.00 93.62 134 ASP A C 1
ATOM 1071 O O . ASP A 1 134 ? -27.136 -0.169 24.928 1.00 93.62 134 ASP A O 1
ATOM 1075 N N . LYS A 1 135 ? -25.554 1.406 24.676 1.00 92.75 135 LYS A N 1
ATOM 1076 C CA . LYS A 1 135 ? -25.010 1.319 26.042 1.00 92.75 135 LYS A CA 1
ATOM 1077 C C . LYS A 1 135 ? -25.428 2.518 26.887 1.00 92.75 135 LYS A C 1
ATOM 1079 O O . LYS A 1 135 ? -24.944 3.632 26.661 1.00 92.75 135 LYS A O 1
ATOM 1084 N N . ASP A 1 136 ? -26.259 2.296 27.906 1.00 94.44 136 ASP A N 1
ATOM 1085 C CA . ASP A 1 136 ? -26.581 3.340 28.877 1.00 94.44 136 ASP A CA 1
ATOM 1086 C C . ASP A 1 136 ? -25.471 3.435 29.925 1.00 94.44 136 ASP A C 1
ATOM 1088 O O . ASP A 1 136 ? -25.408 2.676 30.889 1.00 94.44 136 ASP A O 1
ATOM 1092 N N . LEU A 1 137 ? -24.585 4.418 29.769 1.00 93.00 137 LEU A N 1
ATOM 1093 C CA . LEU A 1 137 ? -23.454 4.594 30.683 1.00 93.00 137 LEU A CA 1
ATOM 1094 C C . LEU A 1 137 ? -23.872 4.957 32.118 1.00 93.00 137 LEU A C 1
ATOM 1096 O O . LEU A 1 137 ? -23.018 4.991 32.998 1.00 93.00 137 LEU A O 1
ATOM 1100 N N . ARG A 1 138 ? -25.155 5.227 32.385 1.00 92.12 138 ARG A N 1
ATOM 1101 C CA . ARG A 1 138 ? -25.684 5.422 33.746 1.00 92.12 138 ARG A CA 1
ATOM 1102 C C . ARG A 1 138 ? -25.924 4.102 34.478 1.00 92.12 138 ARG A C 1
ATOM 1104 O O . ARG A 1 138 ? -26.064 4.108 35.698 1.00 92.12 138 ARG A O 1
ATOM 1111 N N . GLU A 1 139 ? -25.943 2.987 33.756 1.00 94.19 139 GLU A N 1
ATOM 1112 C CA . GLU A 1 139 ? -26.087 1.652 34.321 1.00 94.19 139 GLU A CA 1
ATOM 1113 C C . GLU A 1 139 ? -24.709 1.000 34.505 1.00 94.19 139 GLU A C 1
ATOM 1115 O O . GLU A 1 139 ? -23.849 0.995 33.617 1.00 94.19 139 GLU A O 1
ATOM 1120 N N . ILE A 1 140 ? -24.462 0.451 35.700 1.00 93.50 140 ILE A N 1
ATOM 1121 C CA . ILE A 1 140 ? -23.162 -0.149 36.051 1.00 93.50 140 ILE A CA 1
ATOM 1122 C C . ILE A 1 140 ? -22.858 -1.361 35.161 1.00 93.50 140 ILE A C 1
ATOM 1124 O O . ILE A 1 140 ? -21.712 -1.551 34.745 1.00 93.50 140 ILE A O 1
ATOM 1128 N N . ASP A 1 141 ? -23.864 -2.189 34.885 1.00 93.75 141 ASP A N 1
ATOM 1129 C CA . ASP A 1 141 ? -23.678 -3.410 34.101 1.00 93.75 141 ASP A CA 1
ATOM 1130 C C . ASP A 1 141 ? -23.446 -3.109 32.616 1.00 93.75 141 ASP A C 1
ATOM 1132 O O . ASP A 1 141 ? -22.585 -3.745 32.003 1.00 93.75 141 ASP A O 1
ATOM 1136 N N . ASP A 1 142 ? -24.081 -2.064 32.076 1.00 95.00 142 ASP A N 1
ATOM 1137 C CA . ASP A 1 142 ? -23.809 -1.573 30.721 1.00 95.00 142 ASP A CA 1
ATOM 1138 C C . ASP A 1 142 ? -22.388 -1.022 30.601 1.00 95.00 142 ASP A C 1
ATOM 1140 O O . ASP A 1 142 ? -21.719 -1.275 29.601 1.00 95.00 142 ASP A O 1
ATOM 1144 N N . CYS A 1 143 ? -21.867 -0.355 31.636 1.00 96.69 143 CYS A N 1
ATOM 1145 C CA . CYS A 1 143 ? -20.469 0.077 31.657 1.00 96.69 143 CYS A CA 1
ATOM 1146 C C . CYS A 1 143 ? -19.490 -1.111 31.643 1.00 96.69 143 CYS A C 1
ATOM 1148 O O . CYS A 1 143 ? -18.503 -1.092 30.907 1.00 96.69 143 CYS A O 1
ATOM 1150 N N . LYS A 1 144 ? -19.750 -2.170 32.422 1.00 95.31 144 LYS A N 1
ATOM 1151 C CA . LYS A 1 144 ? -18.911 -3.386 32.414 1.00 95.31 144 LYS A CA 1
ATOM 1152 C C . LYS A 1 144 ? -18.963 -4.098 31.063 1.00 95.31 144 LYS A C 1
ATOM 1154 O O . LYS A 1 144 ? -17.927 -4.527 30.555 1.00 95.31 144 LYS A O 1
ATOM 1159 N N . ASN A 1 145 ? -20.157 -4.212 30.484 1.00 96.75 145 ASN A N 1
ATOM 1160 C CA . ASN A 1 145 ? -20.360 -4.801 29.166 1.00 96.75 145 ASN A CA 1
ATOM 1161 C C . ASN A 1 145 ? -19.620 -3.988 28.089 1.00 96.75 145 ASN A C 1
ATOM 1163 O O . ASN A 1 145 ? -18.813 -4.544 27.344 1.00 96.75 145 ASN A O 1
ATOM 1167 N N . ALA A 1 146 ? -19.784 -2.664 28.102 1.00 97.38 146 ALA A N 1
ATOM 1168 C CA . ALA A 1 146 ? -19.091 -1.738 27.217 1.00 97.38 146 ALA A CA 1
ATOM 1169 C C . ALA A 1 146 ? -17.563 -1.875 27.299 1.00 97.38 146 ALA A C 1
ATOM 1171 O O . ALA A 1 146 ? -16.901 -1.914 26.265 1.00 97.38 146 ALA A O 1
ATOM 1172 N N . LEU A 1 147 ? -16.982 -1.995 28.499 1.00 97.88 147 LEU A N 1
ATOM 1173 C CA . LEU A 1 147 ? -15.537 -2.217 28.660 1.00 97.88 147 LEU A CA 1
ATOM 1174 C C . LEU A 1 147 ? -15.069 -3.527 28.021 1.00 97.88 147 LEU A C 1
ATOM 1176 O O . LEU A 1 147 ? -14.021 -3.556 27.372 1.00 97.88 147 LEU A O 1
ATOM 1180 N N . SER A 1 148 ? -15.835 -4.606 28.185 1.00 97.06 148 SER A N 1
ATOM 1181 C CA . SER A 1 148 ? -15.527 -5.892 27.557 1.00 97.06 148 SER A CA 1
ATOM 1182 C C . SER A 1 148 ? -15.595 -5.807 26.028 1.00 97.06 148 SER A C 1
ATOM 1184 O O . SER A 1 148 ? -14.641 -6.209 25.356 1.00 97.06 148 SER A O 1
ATOM 1186 N N . GLU A 1 149 ? -16.660 -5.216 25.477 1.00 96.94 149 GLU A N 1
ATOM 1187 C CA . GLU A 1 149 ? -16.820 -5.027 24.029 1.00 96.94 149 GLU A CA 1
ATOM 1188 C C . GLU A 1 149 ? -15.722 -4.135 23.440 1.00 96.94 149 GLU A C 1
ATOM 1190 O O . GLU A 1 149 ? -15.122 -4.475 22.421 1.00 96.94 149 GLU A O 1
ATOM 1195 N N . LEU A 1 150 ? -15.409 -3.017 24.098 1.00 98.25 150 LEU A N 1
ATOM 1196 C CA . LEU A 1 150 ? -14.373 -2.089 23.655 1.00 98.25 150 LEU A CA 1
ATOM 1197 C C . LEU A 1 150 ? -12.968 -2.705 23.722 1.00 98.25 150 LEU A C 1
ATOM 1199 O O . LEU A 1 150 ? -12.127 -2.399 22.880 1.00 98.25 150 LEU A O 1
ATOM 1203 N N . THR A 1 151 ? -12.714 -3.603 24.675 1.00 98.25 151 THR A N 1
ATOM 1204 C CA . THR A 1 151 ? -11.445 -4.348 24.760 1.00 98.25 151 THR A CA 1
ATOM 1205 C C . THR A 1 151 ? -11.294 -5.300 23.572 1.00 98.25 151 THR A C 1
ATOM 1207 O O . THR A 1 151 ? -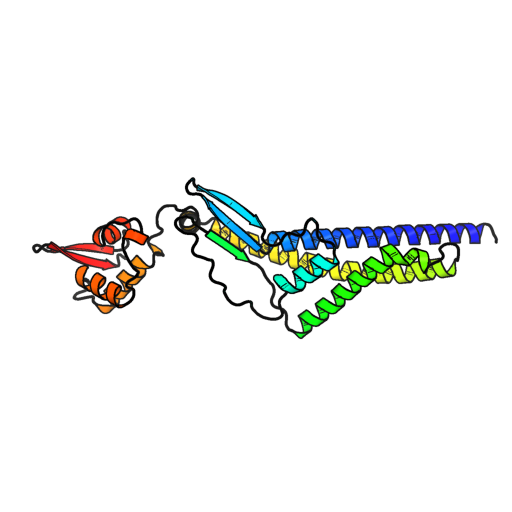10.237 -5.348 22.937 1.00 98.25 151 THR A O 1
ATOM 1210 N N . ALA A 1 152 ? -12.362 -6.019 23.215 1.00 96.94 152 ALA A N 1
ATOM 1211 C CA . ALA A 1 152 ? -12.376 -6.874 22.029 1.00 96.94 152 ALA A CA 1
ATOM 1212 C C . ALA A 1 152 ? -12.246 -6.049 20.734 1.00 96.94 152 ALA A C 1
ATOM 1214 O O . ALA A 1 152 ? -11.496 -6.417 19.825 1.00 96.94 152 ALA A O 1
ATOM 1215 N N . ALA A 1 153 ? -12.925 -4.901 20.674 1.00 96.75 153 ALA A N 1
ATOM 1216 C CA . ALA A 1 153 ? -12.819 -3.949 19.577 1.00 96.75 153 ALA A CA 1
ATOM 1217 C C . ALA A 1 153 ? -11.383 -3.436 19.407 1.00 96.75 153 ALA A C 1
ATOM 1219 O O . ALA A 1 153 ? -10.857 -3.455 18.292 1.00 96.75 153 ALA A O 1
ATOM 1220 N N . GLU A 1 154 ? -10.723 -3.024 20.496 1.00 97.44 154 GLU A N 1
ATOM 1221 C CA . GLU A 1 154 ? -9.335 -2.563 20.453 1.00 97.44 154 GLU A CA 1
ATOM 1222 C C . GLU A 1 154 ? -8.414 -3.654 19.902 1.00 97.44 154 GLU A C 1
ATOM 1224 O O . GLU A 1 154 ? -7.618 -3.374 19.003 1.00 97.44 154 GLU A O 1
ATOM 1229 N N . ALA A 1 155 ? -8.550 -4.895 20.378 1.00 96.44 155 ALA A N 1
ATOM 1230 C CA . ALA A 1 155 ? -7.745 -6.016 19.900 1.00 96.44 155 ALA A CA 1
ATOM 1231 C C . ALA A 1 155 ? -7.901 -6.230 18.384 1.00 96.44 155 ALA A C 1
ATOM 1233 O O . ALA A 1 155 ? -6.902 -6.394 17.678 1.00 96.44 155 ALA A O 1
ATOM 1234 N N . LYS A 1 156 ? -9.133 -6.146 17.860 1.00 95.31 156 LYS A N 1
ATOM 1235 C CA . LYS A 1 156 ? -9.403 -6.256 16.417 1.00 95.31 156 LYS A CA 1
ATOM 1236 C C . LYS A 1 156 ? -8.768 -5.112 15.625 1.00 95.31 156 LYS A C 1
ATOM 1238 O O . LYS A 1 156 ? -8.118 -5.358 14.610 1.00 95.31 156 LYS A O 1
ATOM 1243 N N . ILE A 1 157 ? -8.904 -3.872 16.101 1.00 96.81 157 ILE A N 1
ATOM 1244 C CA . ILE A 1 157 ? -8.299 -2.698 15.452 1.00 96.81 157 ILE A CA 1
ATOM 1245 C C . ILE A 1 157 ? -6.773 -2.827 15.428 1.00 96.81 157 ILE A C 1
ATOM 1247 O O . ILE A 1 157 ? -6.153 -2.544 14.403 1.00 96.81 157 ILE A O 1
ATOM 1251 N N . VAL A 1 158 ? -6.162 -3.263 16.533 1.00 96.44 158 VAL A N 1
ATOM 1252 C CA . VAL A 1 158 ? -4.710 -3.460 16.633 1.00 96.44 158 VAL A CA 1
ATOM 1253 C C . VAL A 1 158 ? -4.236 -4.529 15.655 1.00 96.44 158 VAL A C 1
ATOM 1255 O O . VAL A 1 158 ? -3.288 -4.269 14.920 1.00 96.44 158 VAL A O 1
ATOM 1258 N N . ALA A 1 159 ? -4.906 -5.681 15.587 1.00 94.25 159 ALA A N 1
ATOM 1259 C CA . ALA A 1 159 ? -4.537 -6.754 14.664 1.00 94.25 159 ALA A CA 1
ATOM 1260 C C . ALA A 1 159 ? -4.531 -6.279 13.201 1.00 94.25 159 ALA A C 1
ATOM 1262 O O . ALA A 1 159 ? -3.534 -6.444 12.499 1.00 94.25 159 ALA A O 1
ATOM 1263 N N . GLN A 1 160 ? -5.602 -5.604 12.769 1.00 94.25 160 GLN A N 1
ATOM 1264 C CA . GLN A 1 160 ? -5.700 -5.088 11.400 1.00 94.25 160 GLN A CA 1
ATOM 1265 C C . GLN A 1 160 ? -4.697 -3.955 11.137 1.00 94.25 160 GLN A C 1
ATOM 1267 O O . GLN A 1 160 ? -4.100 -3.882 10.064 1.00 94.25 160 GLN A O 1
ATOM 1272 N N . SER A 1 161 ? -4.451 -3.094 12.128 1.00 95.31 161 SER A N 1
ATOM 1273 C CA . SER A 1 161 ? -3.452 -2.023 12.012 1.00 95.31 161 SER A CA 1
ATOM 1274 C C . SER A 1 161 ? -2.036 -2.566 11.847 1.00 95.31 161 SER A C 1
ATOM 1276 O O . SER A 1 161 ? -1.279 -2.028 11.044 1.00 95.31 161 SER A O 1
ATOM 1278 N N . SER A 1 162 ? -1.683 -3.630 12.571 1.00 95.75 162 SER A N 1
ATOM 1279 C CA . SER A 1 162 ? -0.377 -4.280 12.442 1.00 95.75 162 SER A CA 1
ATOM 1280 C C . SER A 1 162 ? -0.179 -4.874 11.049 1.00 95.75 162 SER A C 1
ATOM 1282 O O . SER A 1 162 ? 0.870 -4.657 10.451 1.00 95.75 162 SER A O 1
ATOM 1284 N N . TYR A 1 163 ? -1.203 -5.537 10.502 1.00 93.31 163 TYR A N 1
ATOM 1285 C CA . TYR A 1 163 ? -1.158 -6.077 9.141 1.00 93.31 163 TYR A CA 1
ATOM 1286 C C . TYR A 1 163 ? -0.912 -4.982 8.089 1.00 93.31 163 TYR A C 1
ATOM 1288 O O . TYR A 1 163 ? -0.019 -5.099 7.252 1.00 93.31 163 TYR A O 1
ATOM 1296 N N . ILE A 1 164 ? -1.650 -3.867 8.161 1.00 94.56 164 ILE A N 1
ATOM 1297 C CA . ILE A 1 164 ? -1.451 -2.740 7.236 1.00 94.56 164 ILE A CA 1
ATOM 1298 C C . ILE A 1 164 ? -0.082 -2.074 7.431 1.00 94.56 164 ILE A C 1
ATOM 1300 O O . ILE A 1 164 ? 0.532 -1.650 6.453 1.00 94.56 164 ILE A O 1
ATOM 1304 N N . ALA A 1 165 ? 0.421 -1.983 8.663 1.00 96.06 165 ALA A N 1
ATOM 1305 C CA . ALA A 1 165 ? 1.743 -1.421 8.929 1.00 96.06 165 ALA A CA 1
ATOM 1306 C C . ALA A 1 165 ? 2.871 -2.273 8.324 1.00 96.06 165 ALA A C 1
ATOM 1308 O O . ALA A 1 165 ? 3.816 -1.722 7.758 1.00 96.06 165 ALA A O 1
ATOM 1309 N N . GLU A 1 166 ? 2.762 -3.601 8.398 1.00 95.56 166 GLU A N 1
ATOM 1310 C CA . GLU A 1 166 ? 3.701 -4.523 7.752 1.00 95.56 166 GLU A CA 1
ATOM 1311 C C . GLU A 1 166 ? 3.683 -4.349 6.229 1.00 95.56 166 GLU A C 1
ATOM 1313 O O . GLU A 1 166 ? 4.732 -4.145 5.614 1.00 95.56 166 GLU A O 1
ATOM 1318 N N . LEU A 1 167 ? 2.482 -4.292 5.649 1.00 93.69 167 LEU A N 1
ATOM 1319 C CA . LEU A 1 167 ? 2.271 -4.076 4.220 1.00 93.69 167 LEU A CA 1
ATOM 1320 C C . LEU A 1 167 ? 2.863 -2.747 3.724 1.00 93.69 167 LEU A C 1
ATOM 1322 O O . LEU A 1 167 ? 3.460 -2.687 2.648 1.00 93.69 167 LEU A O 1
ATOM 1326 N N . ILE A 1 168 ? 2.726 -1.679 4.516 1.00 96.00 168 ILE A N 1
ATOM 1327 C CA . ILE A 1 168 ? 3.369 -0.384 4.257 1.00 96.00 168 ILE A CA 1
ATOM 1328 C C . ILE A 1 168 ? 4.892 -0.521 4.295 1.00 96.00 168 ILE A C 1
ATOM 1330 O O . ILE A 1 168 ? 5.569 -0.021 3.400 1.00 96.00 168 ILE A O 1
ATOM 1334 N N . GLY A 1 169 ? 5.435 -1.228 5.288 1.00 96.62 169 GLY A N 1
ATOM 1335 C CA . GLY A 1 169 ? 6.873 -1.463 5.397 1.00 96.62 169 GLY A CA 1
ATOM 1336 C C . GLY A 1 169 ? 7.447 -2.209 4.189 1.00 96.62 169 GLY A C 1
ATOM 1337 O O . GLY A 1 169 ? 8.506 -1.832 3.684 1.00 96.62 169 GLY A O 1
ATOM 1338 N N . ASP A 1 170 ? 6.751 -3.235 3.696 1.00 93.75 170 ASP A N 1
ATOM 1339 C CA . ASP A 1 170 ? 7.117 -3.935 2.459 1.00 93.75 170 ASP A CA 1
ATOM 1340 C C . ASP A 1 170 ? 7.048 -3.016 1.239 1.00 93.75 170 ASP A C 1
ATOM 1342 O O . ASP A 1 170 ? 7.987 -2.954 0.440 1.00 93.75 170 ASP A O 1
ATOM 1346 N N . HIS A 1 171 ? 5.961 -2.254 1.116 1.00 92.88 171 HIS A N 1
ATOM 1347 C CA . HIS A 1 171 ? 5.769 -1.306 0.028 1.00 92.88 171 HIS A CA 1
ATOM 1348 C C . HIS A 1 171 ? 6.885 -0.253 -0.032 1.00 92.88 171 HIS A C 1
ATOM 1350 O O . HIS A 1 171 ? 7.447 -0.016 -1.105 1.00 92.88 171 HIS A O 1
ATOM 1356 N N . ASP A 1 172 ? 7.250 0.335 1.107 1.00 94.62 172 ASP A N 1
ATOM 1357 C CA . ASP A 1 172 ? 8.305 1.343 1.198 1.00 94.62 172 ASP A CA 1
ATOM 1358 C C . ASP A 1 172 ? 9.680 0.759 0.848 1.00 94.62 172 ASP A C 1
ATOM 1360 O O . ASP A 1 172 ? 10.448 1.395 0.123 1.00 94.62 172 ASP A O 1
ATOM 1364 N N . ARG A 1 173 ? 9.974 -0.482 1.267 1.00 93.88 173 ARG A N 1
ATOM 1365 C CA . ARG A 1 173 ? 11.200 -1.190 0.858 1.00 93.88 173 ARG A CA 1
ATOM 1366 C C . ARG A 1 173 ? 11.254 -1.405 -0.652 1.00 93.88 173 ARG A C 1
ATOM 1368 O O . ARG A 1 173 ? 12.269 -1.097 -1.276 1.00 93.88 173 ARG A O 1
ATOM 1375 N N . CYS A 1 174 ? 10.165 -1.882 -1.257 1.00 90.44 174 CYS A N 1
ATOM 1376 C CA . CYS A 1 174 ? 10.089 -2.061 -2.708 1.00 90.44 174 CYS A CA 1
ATOM 1377 C C . CYS A 1 174 ? 10.238 -0.732 -3.457 1.00 90.44 174 CYS A C 1
ATOM 1379 O O . CYS A 1 174 ? 10.906 -0.673 -4.491 1.00 90.44 174 CYS A O 1
ATOM 1381 N N . ARG A 1 175 ? 9.635 0.345 -2.942 1.00 88.81 175 ARG A N 1
ATOM 1382 C CA . ARG A 1 175 ? 9.771 1.691 -3.509 1.00 88.81 175 ARG A CA 1
ATOM 1383 C C . ARG A 1 175 ? 11.203 2.200 -3.433 1.00 88.81 175 ARG A C 1
ATOM 1385 O O . ARG A 1 175 ? 11.697 2.695 -4.441 1.00 88.81 175 ARG A O 1
ATOM 1392 N N . ALA A 1 176 ? 11.864 2.059 -2.287 1.00 89.12 176 ALA A N 1
ATOM 1393 C CA . ALA A 1 176 ? 13.248 2.486 -2.105 1.00 89.12 176 ALA A CA 1
ATOM 1394 C C . ALA A 1 176 ? 14.195 1.738 -3.056 1.00 89.12 176 ALA A C 1
ATOM 1396 O O . ALA A 1 176 ? 14.977 2.373 -3.762 1.00 89.12 176 ALA A O 1
ATOM 1397 N N . ALA A 1 177 ? 14.051 0.412 -3.162 1.00 87.44 177 ALA A N 1
ATOM 1398 C CA . ALA A 1 177 ? 14.829 -0.393 -4.101 1.00 87.44 177 ALA A CA 1
ATOM 1399 C C . ALA A 1 177 ? 14.598 0.048 -5.558 1.00 87.44 177 ALA A C 1
ATOM 1401 O O . ALA A 1 177 ? 15.548 0.227 -6.314 1.00 87.44 177 ALA A O 1
ATOM 1402 N N . MET A 1 178 ? 13.344 0.299 -5.953 1.00 83.94 178 MET A N 1
ATOM 1403 C CA . MET A 1 178 ? 13.031 0.794 -7.298 1.00 83.94 178 MET A CA 1
ATOM 1404 C C . MET A 1 178 ? 13.622 2.187 -7.555 1.00 83.94 178 MET A C 1
ATOM 1406 O O . MET A 1 178 ? 14.161 2.441 -8.628 1.00 83.94 178 MET A O 1
ATOM 1410 N N . GLN A 1 179 ? 13.547 3.096 -6.581 1.00 80.81 179 GLN A N 1
ATOM 1411 C CA . GLN A 1 179 ? 14.134 4.434 -6.687 1.00 80.81 179 GLN A CA 1
ATOM 1412 C C . GLN A 1 179 ? 15.655 4.384 -6.838 1.00 80.81 179 GLN A C 1
ATOM 1414 O O . 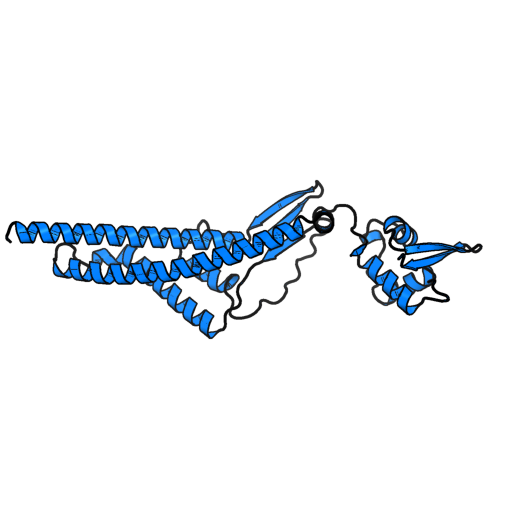GLN A 1 179 ? 16.209 5.147 -7.631 1.00 80.81 179 GLN A O 1
ATOM 1419 N N . GLU A 1 180 ? 16.326 3.485 -6.121 1.00 82.94 180 GLU A N 1
ATOM 1420 C CA . GLU A 1 180 ? 17.763 3.260 -6.258 1.00 82.94 180 GLU A CA 1
ATOM 1421 C C . GLU A 1 180 ? 18.117 2.789 -7.676 1.00 82.94 180 GLU A C 1
ATOM 1423 O O . GLU A 1 180 ? 19.000 3.368 -8.309 1.00 82.94 180 GLU A O 1
ATOM 1428 N N . GLN A 1 181 ? 17.369 1.823 -8.223 1.00 76.69 181 GLN A N 1
ATOM 1429 C CA . GLN A 1 181 ? 17.563 1.355 -9.602 1.00 76.69 181 GLN A CA 1
ATOM 1430 C C . GLN A 1 181 ? 17.301 2.469 -10.631 1.00 76.69 181 GLN A C 1
ATOM 1432 O O . GLN A 1 181 ? 18.121 2.699 -11.516 1.00 76.69 181 GLN A O 1
ATOM 1437 N N . LEU A 1 182 ? 16.204 3.223 -10.489 1.00 71.88 182 LEU A N 1
ATOM 1438 C CA . LEU A 1 182 ? 15.865 4.353 -11.371 1.00 71.88 182 LEU A CA 1
ATOM 1439 C C . LEU A 1 182 ? 16.884 5.499 -11.310 1.00 71.88 182 LEU A C 1
ATOM 1441 O O . LEU A 1 182 ? 17.024 6.255 -12.272 1.00 71.88 182 LEU A O 1
ATOM 1445 N N . SER A 1 183 ? 17.596 5.637 -10.192 1.00 69.12 183 SER A N 1
ATOM 1446 C CA . SER A 1 183 ? 18.617 6.672 -10.007 1.00 69.12 183 SER A CA 1
ATOM 1447 C C . SER A 1 183 ? 19.940 6.341 -10.697 1.00 69.12 183 SER A C 1
ATOM 1449 O O . SER A 1 183 ? 20.797 7.223 -10.812 1.00 69.12 183 SER A O 1
ATOM 1451 N N . GLN A 1 184 ? 20.116 5.110 -11.190 1.00 72.50 184 GLN A N 1
ATOM 1452 C CA . GLN A 1 184 ? 21.291 4.741 -11.972 1.00 72.50 184 GLN A CA 1
ATOM 1453 C C . GLN A 1 184 ? 21.354 5.565 -13.265 1.00 72.50 184 GLN A C 1
ATOM 1455 O O . GLN A 1 184 ? 20.357 5.740 -13.969 1.00 72.50 184 GLN A O 1
ATOM 1460 N N . ALA A 1 185 ? 22.544 6.085 -13.582 1.00 61.19 185 ALA A N 1
ATOM 1461 C CA . ALA A 1 185 ? 22.755 7.049 -14.664 1.00 61.19 185 ALA A CA 1
ATOM 1462 C C . ALA A 1 185 ? 22.190 6.629 -16.041 1.00 61.19 185 ALA A C 1
ATOM 1464 O O . ALA A 1 185 ? 21.594 7.489 -16.694 1.00 61.19 185 ALA A O 1
ATOM 1465 N N . PRO A 1 186 ? 22.299 5.357 -16.483 1.00 62.12 186 PRO A N 1
ATOM 1466 C CA . PRO A 1 186 ? 21.733 4.928 -17.760 1.00 62.12 186 PRO A CA 1
ATOM 1467 C C . PRO A 1 186 ? 20.202 5.023 -17.771 1.00 62.12 186 PRO A C 1
ATOM 1469 O O . PRO A 1 186 ? 19.612 5.629 -18.662 1.00 62.12 186 PRO A O 1
ATOM 1472 N N . LEU A 1 187 ? 19.546 4.510 -16.731 1.00 64.00 187 LEU A N 1
ATOM 1473 C CA . LEU A 1 187 ? 18.088 4.510 -16.643 1.00 64.00 187 LEU A CA 1
ATOM 1474 C C . LEU A 1 187 ? 17.545 5.936 -16.474 1.00 64.00 187 LEU A C 1
ATOM 1476 O O . LEU A 1 187 ? 16.607 6.337 -17.160 1.00 64.00 187 LEU A O 1
ATOM 1480 N N . ARG A 1 188 ? 18.213 6.763 -15.664 1.00 61.72 188 ARG A N 1
ATOM 1481 C CA . ARG A 1 188 ? 17.897 8.190 -15.529 1.00 61.72 188 ARG A CA 1
ATOM 1482 C C . ARG A 1 188 ? 18.005 8.945 -16.859 1.00 61.72 188 ARG A C 1
ATOM 1484 O O . ARG A 1 188 ? 17.175 9.814 -17.125 1.00 61.72 188 ARG A O 1
ATOM 1491 N N . ALA A 1 189 ? 18.997 8.622 -17.693 1.00 61.44 189 ALA A N 1
ATOM 1492 C CA . ALA A 1 189 ? 19.149 9.220 -19.019 1.00 61.44 189 ALA A CA 1
ATOM 1493 C C . ALA A 1 189 ? 18.014 8.808 -19.969 1.00 61.44 189 ALA A C 1
ATOM 1495 O O . ALA A 1 189 ? 17.469 9.676 -20.650 1.00 61.44 189 ALA A O 1
ATOM 1496 N N . MET A 1 190 ? 17.597 7.536 -19.955 1.00 63.28 190 MET A N 1
ATOM 1497 C CA . MET A 1 190 ? 16.446 7.062 -20.740 1.00 63.28 190 MET A CA 1
ATOM 1498 C C . MET A 1 190 ? 15.149 7.794 -20.364 1.00 63.28 190 MET A C 1
ATOM 1500 O O . MET A 1 190 ? 14.375 8.186 -21.231 1.00 63.28 190 MET A O 1
ATOM 1504 N N . ILE A 1 191 ? 14.936 8.027 -19.068 1.00 59.53 191 ILE A N 1
ATOM 1505 C CA . ILE A 1 191 ? 13.711 8.627 -18.524 1.00 59.53 191 ILE A CA 1
ATOM 1506 C C . ILE A 1 191 ? 13.633 10.131 -18.798 1.00 59.53 191 ILE A C 1
ATOM 1508 O O . ILE A 1 191 ? 12.575 10.650 -19.138 1.00 59.53 191 ILE A O 1
ATOM 1512 N N . ALA A 1 192 ? 14.746 10.853 -18.652 1.00 55.88 192 ALA A N 1
ATOM 1513 C CA . ALA A 1 192 ? 14.774 12.312 -18.768 1.00 55.88 192 ALA A CA 1
ATOM 1514 C C . ALA A 1 192 ? 14.911 12.818 -20.219 1.00 55.88 192 ALA A C 1
ATOM 1516 O O . ALA A 1 192 ? 15.247 13.983 -20.429 1.00 55.88 192 ALA A O 1
ATOM 1517 N N . GLY A 1 193 ? 14.720 11.953 -21.225 1.00 55.09 193 GLY A N 1
ATOM 1518 C CA . GLY A 1 193 ? 14.979 12.291 -22.630 1.00 55.09 193 GLY A CA 1
ATOM 1519 C C . GLY A 1 193 ? 16.453 12.619 -22.914 1.00 55.09 193 GLY A C 1
ATOM 1520 O O . GLY A 1 193 ? 16.752 13.322 -23.889 1.00 55.09 193 GLY A O 1
ATOM 1521 N N . GLY A 1 194 ? 17.349 12.135 -22.049 1.00 58.72 194 GLY A N 1
ATOM 1522 C CA . GLY A 1 194 ? 18.793 12.319 -22.097 1.00 58.72 194 GLY A CA 1
ATOM 1523 C C . GLY A 1 194 ? 19.450 11.617 -23.291 1.00 58.72 194 GLY A C 1
ATOM 1524 O O . GLY A 1 194 ? 18.767 11.196 -24.228 1.00 58.72 194 GLY A O 1
ATOM 1525 N N . PRO A 1 195 ? 20.792 11.538 -23.321 1.00 64.12 195 PRO A N 1
ATOM 1526 C CA . PRO A 1 195 ? 21.493 10.835 -24.389 1.00 64.12 195 PRO A CA 1
ATOM 1527 C C . PRO A 1 195 ? 21.028 9.377 -24.462 1.00 64.12 195 PRO A C 1
ATOM 1529 O O . PRO A 1 195 ? 20.782 8.740 -23.436 1.00 64.12 195 PRO A O 1
ATOM 1532 N N . ILE A 1 196 ? 20.901 8.864 -25.685 1.00 72.25 196 ILE A N 1
ATOM 1533 C CA . ILE A 1 196 ? 20.491 7.481 -25.935 1.00 72.25 196 ILE A CA 1
ATOM 1534 C C . ILE A 1 196 ? 21.510 6.555 -25.285 1.00 72.25 196 ILE A C 1
ATOM 1536 O O . ILE A 1 196 ? 22.712 6.654 -25.536 1.00 72.25 196 ILE A O 1
ATOM 1540 N N . VAL A 1 197 ? 21.026 5.640 -24.452 1.00 76.06 197 VAL A N 1
ATOM 1541 C CA . VAL A 1 197 ? 21.869 4.600 -23.871 1.00 76.06 197 VAL A CA 1
ATOM 1542 C C . VAL A 1 197 ? 21.954 3.453 -24.867 1.00 76.06 197 VAL A C 1
ATOM 1544 O O . VAL A 1 197 ? 21.166 2.510 -24.840 1.00 76.06 197 VAL A O 1
ATOM 1547 N N . TRP A 1 198 ? 22.910 3.573 -25.781 1.00 83.69 198 TRP A N 1
ATOM 1548 C CA . TRP A 1 198 ? 23.062 2.692 -26.936 1.00 83.69 198 TRP A CA 1
ATOM 1549 C C . TRP A 1 198 ? 23.207 1.205 -26.602 1.00 83.69 198 TRP A C 1
ATOM 1551 O O . TRP A 1 198 ? 22.794 0.372 -27.400 1.00 83.69 198 TRP A O 1
ATOM 1561 N N . GLU A 1 199 ? 23.733 0.865 -25.425 1.00 80.12 199 GLU A N 1
ATOM 1562 C CA . GLU A 1 199 ? 23.862 -0.522 -24.957 1.00 80.12 199 GLU A CA 1
ATOM 1563 C C . GLU A 1 199 ? 22.518 -1.274 -24.920 1.00 80.12 199 GLU A C 1
ATOM 1565 O O . GLU A 1 199 ? 22.480 -2.467 -25.221 1.00 80.12 199 GLU A O 1
ATOM 1570 N N . TYR A 1 200 ? 21.423 -0.563 -24.626 1.00 75.06 200 TYR A N 1
ATOM 1571 C CA . TYR A 1 200 ? 20.070 -1.116 -24.488 1.00 75.06 200 TYR A CA 1
ATOM 1572 C C . TYR A 1 200 ? 19.124 -0.688 -25.619 1.00 75.06 200 TYR A C 1
ATOM 1574 O O . TYR A 1 200 ? 17.926 -0.945 -25.548 1.00 75.06 200 TYR A O 1
ATOM 1582 N N . ALA A 1 201 ? 19.623 0.005 -26.644 1.00 82.69 201 ALA A N 1
ATOM 1583 C CA . ALA A 1 201 ? 18.792 0.462 -27.751 1.00 82.69 201 ALA A CA 1
ATOM 1584 C C . ALA A 1 201 ? 18.451 -0.710 -28.688 1.00 82.69 201 ALA A C 1
ATOM 1586 O O . ALA A 1 201 ? 19.362 -1.375 -29.188 1.00 82.69 201 ALA A O 1
ATOM 1587 N N . ASP A 1 202 ? 17.167 -0.923 -29.001 1.00 86.38 202 ASP A N 1
ATOM 1588 C CA . ASP A 1 202 ? 16.745 -2.040 -29.868 1.00 86.38 202 ASP A CA 1
ATOM 1589 C C . ASP A 1 202 ? 17.444 -2.019 -31.232 1.00 86.38 202 ASP A C 1
ATOM 1591 O O . ASP A 1 202 ? 17.818 -3.066 -31.748 1.00 86.38 202 ASP A O 1
ATOM 1595 N N . ILE A 1 203 ? 17.746 -0.832 -31.774 1.00 90.50 203 ILE A N 1
ATOM 1596 C CA . ILE A 1 203 ? 18.477 -0.699 -33.044 1.00 90.50 203 ILE A CA 1
ATOM 1597 C C . ILE A 1 203 ? 19.884 -1.305 -32.989 1.00 90.50 203 ILE A C 1
ATOM 1599 O O . ILE A 1 203 ? 20.365 -1.838 -33.986 1.00 90.50 203 ILE A O 1
ATOM 1603 N N . VAL A 1 204 ? 20.542 -1.264 -31.827 1.00 92.56 204 VAL A N 1
ATOM 1604 C CA . VAL A 1 204 ? 21.848 -1.898 -31.603 1.00 92.56 204 VAL A CA 1
ATOM 1605 C C . VAL A 1 204 ? 21.678 -3.407 -31.445 1.00 92.56 204 VAL A C 1
ATOM 1607 O O . VAL A 1 204 ? 22.459 -4.166 -32.019 1.00 92.56 204 VAL A O 1
ATOM 1610 N N . ALA A 1 205 ? 20.652 -3.861 -30.719 1.00 91.31 205 ALA A N 1
ATOM 1611 C CA . ALA A 1 205 ? 20.342 -5.286 -30.596 1.00 91.31 205 ALA A CA 1
ATOM 1612 C C . ALA A 1 205 ? 20.019 -5.918 -31.963 1.00 91.31 205 ALA A C 1
ATOM 1614 O O . ALA A 1 205 ? 20.527 -6.992 -32.286 1.00 91.31 205 ALA A O 1
ATOM 1615 N N . ASP A 1 206 ? 19.264 -5.214 -32.803 1.00 93.44 206 ASP A N 1
ATOM 1616 C CA . ASP A 1 206 ? 18.912 -5.636 -34.157 1.00 93.44 206 ASP A CA 1
ATOM 1617 C C . ASP A 1 206 ? 20.131 -5.683 -35.084 1.00 93.44 206 ASP A C 1
ATOM 1619 O O . ASP A 1 206 ? 20.270 -6.614 -35.880 1.00 93.44 206 ASP A O 1
ATOM 1623 N N . LEU A 1 207 ? 21.066 -4.737 -34.948 1.00 95.19 207 LEU A N 1
ATOM 1624 C CA . LEU A 1 207 ? 22.345 -4.772 -35.664 1.00 95.19 207 LEU A CA 1
ATOM 1625 C C . LEU A 1 207 ? 23.224 -5.953 -35.224 1.00 95.19 207 LEU A C 1
ATOM 1627 O O . LEU A 1 207 ? 23.812 -6.610 -36.084 1.00 95.19 207 LEU A O 1
ATOM 1631 N N . ARG A 1 208 ? 23.280 -6.271 -33.923 1.00 94.50 208 ARG A N 1
ATOM 1632 C CA . ARG A 1 208 ? 23.978 -7.467 -33.402 1.00 94.50 208 ARG A CA 1
ATOM 1633 C C . ARG A 1 208 ? 23.339 -8.759 -33.909 1.00 94.50 208 ARG A C 1
ATOM 1635 O O . ARG A 1 208 ? 24.032 -9.707 -34.272 1.00 94.50 208 ARG A O 1
ATOM 1642 N N . GLU A 1 209 ? 22.014 -8.798 -33.976 1.00 94.50 209 GLU A N 1
ATOM 1643 C CA . GLU A 1 209 ? 21.279 -9.942 -34.507 1.00 94.50 209 GLU A CA 1
ATOM 1644 C C . GLU A 1 209 ? 21.520 -10.131 -36.010 1.00 94.50 209 GLU A C 1
ATOM 1646 O O . GLU A 1 209 ? 21.756 -11.252 -36.474 1.00 94.50 209 GLU A O 1
ATOM 1651 N N . ALA A 1 210 ? 21.508 -9.036 -36.772 1.00 95.31 210 ALA A N 1
ATOM 1652 C CA . ALA A 1 210 ? 21.855 -9.047 -38.184 1.00 95.31 210 ALA A CA 1
ATOM 1653 C C . ALA A 1 210 ? 23.304 -9.508 -38.395 1.00 95.31 210 ALA A C 1
ATOM 1655 O O . ALA A 1 210 ? 23.560 -10.326 -39.277 1.00 95.31 210 ALA A O 1
ATOM 1656 N N . GLU A 1 211 ? 24.241 -9.052 -37.559 1.00 95.50 211 GLU A N 1
ATOM 1657 C CA . GLU A 1 211 ? 25.626 -9.519 -37.583 1.00 95.50 211 GLU A CA 1
ATOM 1658 C C . GLU A 1 211 ? 25.713 -11.030 -37.369 1.00 95.50 211 GLU A C 1
ATOM 1660 O O . GLU A 1 211 ? 26.303 -11.739 -38.183 1.00 95.50 211 GLU A O 1
ATOM 1665 N N . ARG A 1 212 ? 25.066 -11.547 -36.322 1.00 94.25 212 ARG A N 1
ATOM 1666 C CA . ARG A 1 212 ? 25.061 -12.979 -35.997 1.00 94.25 212 ARG A CA 1
ATOM 1667 C C . ARG A 1 212 ? 24.572 -13.851 -37.157 1.00 94.25 212 ARG A C 1
ATOM 1669 O O . ARG A 1 212 ? 25.032 -14.980 -37.310 1.00 94.25 212 ARG A O 1
ATOM 1676 N N . LYS A 1 213 ? 23.642 -13.340 -37.966 1.00 94.88 213 LYS A N 1
ATOM 1677 C CA . LYS A 1 213 ? 23.041 -14.065 -39.096 1.00 94.88 213 LYS A CA 1
ATOM 1678 C C . LYS A 1 213 ? 23.772 -13.879 -40.421 1.00 94.88 213 LYS A C 1
ATOM 1680 O O . LYS A 1 213 ? 23.737 -14.781 -41.254 1.00 94.88 213 LYS A O 1
ATOM 1685 N N . LEU A 1 214 ? 24.375 -12.714 -40.644 1.00 95.31 214 LEU A N 1
ATOM 1686 C CA . LEU A 1 214 ? 24.864 -12.298 -41.962 1.00 95.31 214 LEU A CA 1
ATOM 1687 C C . LEU A 1 214 ? 26.382 -12.118 -42.029 1.00 95.31 214 LEU A C 1
ATOM 1689 O O . LEU A 1 214 ? 26.902 -11.841 -43.113 1.00 95.31 214 LEU A O 1
ATOM 1693 N N . SER A 1 215 ? 27.090 -12.266 -40.907 1.00 93.56 215 SER A N 1
ATOM 1694 C CA . SER A 1 215 ? 28.541 -12.108 -40.846 1.00 93.56 215 SER A CA 1
ATOM 1695 C C . SER A 1 215 ? 29.254 -13.054 -41.809 1.00 93.56 215 SER A C 1
ATOM 1697 O O . SER A 1 215 ? 28.986 -14.256 -41.869 1.00 93.56 215 SER A O 1
ATOM 1699 N N . ARG A 1 216 ? 30.193 -12.490 -42.570 1.00 90.25 216 ARG A N 1
ATOM 1700 C CA . ARG A 1 216 ? 31.119 -13.212 -43.445 1.00 90.25 216 ARG A CA 1
ATOM 1701 C C . ARG A 1 216 ? 32.529 -12.775 -43.084 1.00 90.25 216 ARG A C 1
ATOM 1703 O O . ARG A 1 216 ? 32.808 -11.579 -43.021 1.00 90.25 216 ARG A O 1
ATOM 1710 N N . ASP A 1 217 ? 33.396 -13.737 -42.788 1.00 88.44 217 ASP A N 1
ATOM 1711 C CA . ASP A 1 217 ? 34.767 -13.487 -42.321 1.00 88.44 217 ASP A CA 1
ATOM 1712 C C . ASP A 1 217 ? 34.833 -12.541 -41.103 1.00 88.44 217 ASP A C 1
ATOM 1714 O O . ASP A 1 217 ? 35.736 -11.710 -40.974 1.00 88.44 217 ASP A O 1
ATOM 1718 N N . GLY A 1 218 ? 33.838 -12.632 -40.214 1.00 88.94 218 GLY A N 1
ATOM 1719 C CA . GLY A 1 218 ? 33.753 -11.815 -39.002 1.00 88.94 218 GLY A CA 1
ATOM 1720 C C . GLY A 1 218 ? 33.333 -10.361 -39.235 1.00 88.94 218 GLY A C 1
ATOM 1721 O O . GLY A 1 218 ? 33.511 -9.545 -38.336 1.00 88.94 218 GLY A O 1
ATOM 1722 N N . TRP A 1 219 ? 32.814 -10.017 -40.418 1.00 94.88 219 TRP A N 1
ATOM 1723 C CA . TRP A 1 219 ? 32.296 -8.687 -40.735 1.00 94.88 219 TRP A CA 1
ATOM 1724 C C . TRP A 1 219 ? 30.942 -8.769 -41.432 1.00 94.88 219 TRP A C 1
ATOM 1726 O O . TRP A 1 219 ? 30.716 -9.600 -42.310 1.00 94.88 219 TRP A O 1
ATOM 1736 N N . THR A 1 220 ? 30.063 -7.829 -41.109 1.00 96.44 220 THR A N 1
ATOM 1737 C CA . THR A 1 220 ? 28.733 -7.732 -41.711 1.00 96.44 220 THR A CA 1
ATOM 1738 C C . THR A 1 220 ? 28.638 -6.476 -42.550 1.00 96.44 220 THR A C 1
ATOM 1740 O O . THR A 1 220 ? 29.009 -5.387 -42.112 1.00 96.44 220 THR A O 1
ATOM 1743 N N . ARG A 1 221 ? 28.149 -6.603 -43.786 1.00 95.94 221 ARG A N 1
ATOM 1744 C CA . ARG A 1 221 ? 27.912 -5.445 -44.648 1.00 95.94 221 ARG A CA 1
ATOM 1745 C C . ARG A 1 221 ? 26.686 -4.694 -44.142 1.00 95.94 221 ARG A C 1
ATOM 1747 O O . ARG A 1 221 ? 25.601 -5.265 -44.066 1.00 95.94 221 ARG A O 1
ATOM 1754 N N . LEU A 1 222 ? 26.835 -3.397 -43.869 1.00 96.19 222 LEU A N 1
ATOM 1755 C CA . LEU A 1 222 ? 25.760 -2.584 -43.292 1.00 96.19 222 LEU A CA 1
ATOM 1756 C C . LEU A 1 222 ? 24.486 -2.617 -44.144 1.00 96.19 222 LEU A C 1
ATOM 1758 O O . LEU A 1 222 ? 23.395 -2.749 -43.612 1.00 96.19 222 LEU A O 1
ATOM 1762 N N . ARG A 1 223 ? 24.618 -2.556 -45.473 1.00 95.50 223 ARG A N 1
ATOM 1763 C CA . ARG A 1 223 ? 23.468 -2.600 -46.390 1.00 95.50 223 ARG A CA 1
ATOM 1764 C C . ARG A 1 223 ? 22.627 -3.871 -46.227 1.00 95.50 223 ARG A C 1
ATOM 1766 O O . ARG A 1 223 ? 21.405 -3.787 -46.282 1.00 95.50 223 ARG A O 1
ATOM 1773 N N . ASP A 1 224 ? 23.276 -5.013 -46.027 1.00 96.06 224 ASP A N 1
ATOM 1774 C CA . ASP A 1 224 ? 22.598 -6.306 -45.925 1.00 96.06 224 ASP A CA 1
ATOM 1775 C C . ASP A 1 224 ? 21.918 -6.436 -44.555 1.00 96.06 224 ASP A C 1
ATOM 1777 O O . ASP A 1 224 ? 20.780 -6.891 -44.473 1.00 96.06 224 ASP A O 1
ATOM 1781 N N . ALA A 1 225 ? 22.564 -5.929 -43.498 1.00 96.25 225 ALA A N 1
ATOM 1782 C CA . ALA A 1 225 ? 21.958 -5.818 -42.174 1.00 96.25 225 ALA A CA 1
ATOM 1783 C C . ALA A 1 225 ? 20.721 -4.908 -42.173 1.00 96.25 225 ALA A C 1
ATOM 1785 O O . ALA A 1 225 ? 19.683 -5.297 -41.653 1.00 96.25 225 ALA A O 1
ATOM 1786 N N . VAL A 1 226 ? 20.792 -3.734 -42.810 1.00 96.12 226 VAL A N 1
ATOM 1787 C CA . VAL A 1 226 ? 19.648 -2.812 -42.922 1.00 96.12 226 VAL A CA 1
ATOM 1788 C C . VAL A 1 226 ? 18.486 -3.456 -43.676 1.00 96.12 226 VAL A C 1
ATOM 1790 O O . VAL A 1 226 ? 17.344 -3.335 -43.244 1.00 96.12 226 VAL A O 1
ATOM 1793 N N . ALA A 1 227 ? 18.759 -4.169 -44.772 1.00 96.06 227 ALA A N 1
ATOM 1794 C CA . ALA A 1 227 ? 17.722 -4.882 -45.516 1.00 96.06 227 ALA A CA 1
ATOM 1795 C C . ALA A 1 227 ? 17.070 -5.994 -44.676 1.00 96.06 227 ALA A C 1
ATOM 1797 O O . ALA A 1 227 ? 15.852 -6.155 -44.705 1.00 96.06 227 ALA A O 1
ATOM 1798 N N . PHE A 1 228 ? 17.870 -6.727 -43.900 1.00 95.94 228 PHE A N 1
ATOM 1799 C CA . PHE A 1 228 ? 17.384 -7.758 -42.986 1.00 95.94 228 PHE A CA 1
ATOM 1800 C C . PHE A 1 228 ? 16.508 -7.183 -41.865 1.00 95.94 228 PHE A C 1
ATOM 1802 O O . PHE A 1 228 ? 15.425 -7.708 -41.610 1.00 95.94 228 PHE A O 1
ATOM 1809 N N . ILE A 1 229 ? 16.935 -6.085 -41.233 1.00 94.69 229 ILE A N 1
ATOM 1810 C CA . ILE A 1 229 ? 16.156 -5.417 -40.182 1.00 94.69 229 ILE A CA 1
ATOM 1811 C C . ILE A 1 229 ? 14.846 -4.883 -40.763 1.00 94.69 229 ILE A C 1
ATOM 1813 O O . ILE A 1 229 ? 13.791 -5.177 -40.218 1.00 94.69 229 ILE A O 1
ATOM 1817 N N . ALA A 1 230 ? 14.884 -4.203 -41.912 1.00 93.69 230 ALA A N 1
ATOM 1818 C CA . ALA A 1 230 ? 13.688 -3.655 -42.553 1.00 93.69 230 ALA A CA 1
ATOM 1819 C C . ALA A 1 230 ? 12.652 -4.727 -42.943 1.00 93.69 230 ALA A C 1
ATOM 1821 O O . ALA A 1 230 ? 11.464 -4.430 -43.014 1.00 93.69 230 ALA A O 1
ATOM 1822 N N . GLN A 1 231 ? 13.079 -5.970 -43.195 1.00 93.81 231 GLN A N 1
ATOM 1823 C CA . GLN A 1 231 ? 12.168 -7.085 -43.462 1.00 93.81 231 GLN A CA 1
ATOM 1824 C C . GLN A 1 231 ? 11.500 -7.618 -42.186 1.00 93.81 231 GLN A C 1
ATOM 1826 O O . GLN A 1 231 ? 10.348 -8.044 -42.233 1.00 93.81 231 GLN A O 1
ATOM 1831 N N . MET A 1 232 ? 12.225 -7.628 -41.065 1.00 90.94 232 MET A N 1
ATOM 1832 C CA . MET A 1 232 ? 11.755 -8.196 -39.797 1.00 90.94 232 MET A CA 1
ATOM 1833 C C . MET A 1 232 ? 11.006 -7.183 -38.925 1.00 90.94 232 MET A C 1
ATOM 1835 O O . MET A 1 232 ? 10.077 -7.567 -38.222 1.00 90.94 232 MET A O 1
ATOM 1839 N N . LYS A 1 233 ? 11.437 -5.920 -38.958 1.00 89.62 233 LYS A N 1
ATOM 1840 C CA . LYS A 1 233 ? 10.968 -4.798 -38.135 1.00 89.62 233 LYS A CA 1
ATOM 1841 C C . LYS A 1 233 ? 10.963 -3.504 -38.968 1.00 89.62 233 LYS A C 1
ATOM 1843 O O . LYS A 1 233 ? 11.894 -2.699 -38.863 1.00 89.62 233 LYS A O 1
ATOM 1848 N N . PRO A 1 234 ? 9.977 -3.309 -39.863 1.00 87.88 234 PRO A N 1
ATOM 1849 C CA . PRO A 1 234 ? 9.913 -2.137 -40.744 1.00 87.88 234 PRO A CA 1
ATOM 1850 C C . PRO A 1 234 ? 9.857 -0.789 -40.007 1.00 87.88 234 PRO A C 1
ATOM 1852 O O . PRO A 1 234 ? 10.268 0.231 -40.554 1.00 87.88 234 PRO A O 1
ATOM 1855 N N . GLU A 1 235 ? 9.347 -0.780 -38.777 1.00 85.19 235 GLU A N 1
ATOM 1856 C CA . GLU A 1 235 ? 9.263 0.372 -37.877 1.00 85.19 235 GLU A CA 1
ATOM 1857 C C . GLU A 1 235 ? 10.624 0.824 -37.325 1.00 85.19 235 GLU A C 1
ATOM 1859 O O . GLU A 1 235 ? 10.747 1.942 -36.819 1.00 85.19 235 GLU A O 1
ATOM 1864 N N . GLN A 1 236 ? 11.651 -0.022 -37.429 1.00 87.12 236 GLN A N 1
ATOM 1865 C CA . GLN A 1 236 ? 12.969 0.238 -36.874 1.00 87.12 236 GLN A CA 1
ATOM 1866 C C . GLN A 1 236 ? 13.772 1.169 -37.788 1.00 87.12 236 GLN A C 1
ATOM 1868 O O . GLN A 1 236 ? 14.406 0.730 -38.752 1.00 87.12 236 GLN A O 1
ATOM 1873 N N . THR A 1 237 ? 13.783 2.468 -37.472 1.00 89.44 237 THR A N 1
ATOM 1874 C CA . THR A 1 237 ? 14.509 3.473 -38.261 1.00 89.44 237 THR A CA 1
ATOM 1875 C C . THR A 1 237 ? 15.494 4.298 -37.421 1.00 89.44 237 THR A C 1
ATOM 1877 O O . THR A 1 237 ? 15.304 4.453 -36.211 1.00 89.44 237 THR A O 1
ATOM 1880 N N . PRO A 1 238 ? 16.564 4.853 -38.029 1.00 89.62 238 PRO A N 1
ATOM 1881 C CA . PRO A 1 238 ? 17.504 5.736 -37.334 1.00 89.62 238 PRO A CA 1
ATOM 1882 C C . PRO A 1 238 ? 16.845 6.961 -36.683 1.00 89.62 238 PRO A C 1
ATOM 1884 O O . PRO A 1 238 ? 17.311 7.419 -35.638 1.00 89.62 238 PRO A O 1
ATOM 1887 N N . GLU A 1 239 ? 15.762 7.480 -37.268 1.00 84.44 239 GLU A N 1
ATOM 1888 C CA . GLU A 1 239 ? 15.075 8.687 -36.800 1.00 84.44 239 GLU A CA 1
ATOM 1889 C C . GLU A 1 239 ? 14.502 8.516 -35.387 1.00 84.44 239 GLU A C 1
ATOM 1891 O O . GLU A 1 239 ? 14.590 9.447 -34.582 1.00 84.44 239 GLU A O 1
ATOM 1896 N N . ASN A 1 240 ? 14.026 7.311 -35.046 1.00 79.25 240 ASN A N 1
ATOM 1897 C CA . ASN A 1 240 ? 13.553 6.965 -33.697 1.00 79.25 240 ASN A CA 1
ATOM 1898 C C . ASN A 1 240 ? 14.656 7.126 -32.632 1.00 79.25 240 ASN A C 1
ATOM 1900 O O . ASN A 1 240 ? 14.374 7.316 -31.451 1.00 79.25 240 ASN A O 1
ATOM 1904 N N . TYR A 1 241 ? 15.920 7.115 -33.061 1.00 82.25 241 TYR A N 1
ATOM 1905 C CA . TYR A 1 241 ? 17.119 7.252 -32.236 1.00 82.25 241 TYR A CA 1
ATOM 1906 C C . TYR A 1 241 ? 17.863 8.561 -32.523 1.00 82.25 241 TYR A C 1
ATOM 1908 O O . TYR A 1 241 ? 19.081 8.636 -32.376 1.00 82.25 241 TYR A O 1
ATOM 1916 N N . ARG A 1 242 ? 17.150 9.610 -32.963 1.00 84.12 242 ARG A N 1
ATOM 1917 C CA . ARG A 1 242 ? 17.710 10.948 -33.253 1.00 84.12 242 ARG A CA 1
ATOM 1918 C C . ARG A 1 242 ? 18.851 10.939 -34.290 1.00 84.12 242 ARG A C 1
ATOM 1920 O O . ARG A 1 242 ? 19.552 11.939 -34.445 1.00 84.12 242 ARG A O 1
ATOM 1927 N N . CYS A 1 243 ? 19.001 9.847 -35.040 1.00 86.62 243 CYS A N 1
ATOM 1928 C CA . CYS A 1 243 ? 19.981 9.680 -36.104 1.00 86.62 243 CYS A CA 1
ATOM 1929 C C . CYS A 1 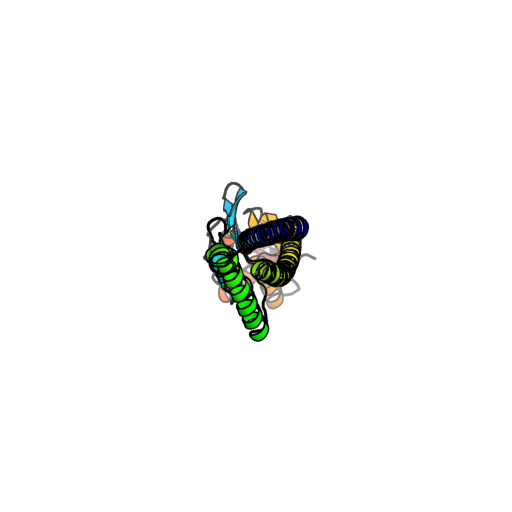243 ? 19.321 9.894 -37.467 1.00 86.62 243 CYS A C 1
ATOM 1931 O O . CYS A 1 243 ? 18.166 9.549 -37.683 1.00 86.62 243 CYS A O 1
ATOM 1933 N N . ARG A 1 244 ? 20.070 10.430 -38.430 1.00 90.06 244 ARG A N 1
ATOM 1934 C CA . ARG A 1 244 ? 19.596 10.639 -39.809 1.00 90.06 244 ARG A CA 1
ATOM 1935 C C . ARG A 1 244 ? 19.921 9.470 -40.733 1.00 90.06 244 ARG A C 1
ATOM 1937 O O . ARG A 1 244 ? 19.519 9.468 -41.890 1.00 90.06 244 ARG A O 1
ATOM 1944 N N . SER A 1 245 ? 20.759 8.534 -40.284 1.00 93.44 245 SER A N 1
ATOM 1945 C CA . SER A 1 245 ? 21.230 7.429 -41.118 1.00 93.44 245 SER A CA 1
ATOM 1946 C C . SER A 1 245 ? 21.799 6.274 -40.293 1.00 93.44 245 SER A C 1
ATOM 1948 O O . SER A 1 245 ? 22.306 6.473 -39.193 1.00 93.44 245 SER A O 1
ATOM 1950 N N . TRP A 1 246 ? 21.789 5.064 -40.856 1.00 95.25 246 TRP A N 1
ATOM 1951 C CA . TRP A 1 246 ? 22.393 3.875 -40.242 1.00 95.25 246 TRP A CA 1
ATOM 1952 C C . TRP A 1 246 ? 23.905 3.992 -39.966 1.00 95.25 246 TRP A C 1
ATOM 1954 O O . TRP A 1 246 ? 24.344 3.548 -38.908 1.00 95.25 246 TRP A O 1
ATOM 1964 N N . PRO A 1 247 ? 24.730 4.613 -40.835 1.00 95.12 247 PRO A N 1
ATOM 1965 C CA . PRO A 1 247 ? 26.123 4.894 -40.492 1.00 95.12 247 PRO A CA 1
ATOM 1966 C C . PRO A 1 247 ? 26.278 5.799 -39.266 1.00 95.12 247 PRO A C 1
ATOM 1968 O O . PRO A 1 247 ? 27.188 5.577 -38.476 1.00 95.12 247 PRO A O 1
ATOM 1971 N N . GLN A 1 248 ? 25.387 6.784 -39.092 1.00 92.56 248 GLN A N 1
ATOM 1972 C CA . GLN A 1 248 ? 25.387 7.646 -37.906 1.00 92.56 248 GLN A CA 1
ATOM 1973 C C . GLN A 1 248 ? 25.044 6.848 -36.642 1.00 92.56 248 GLN A C 1
ATOM 1975 O O . GLN A 1 248 ? 25.674 7.064 -35.618 1.00 92.56 248 GLN A O 1
ATOM 1980 N N . VAL A 1 249 ? 24.137 5.867 -36.726 1.00 92.88 249 VAL A N 1
ATOM 1981 C CA . VAL A 1 249 ? 23.845 4.951 -35.608 1.00 92.88 249 VAL A CA 1
ATOM 1982 C C . VAL A 1 249 ? 25.093 4.161 -35.197 1.00 92.88 249 VAL A C 1
ATOM 1984 O O . VAL A 1 249 ? 25.383 4.049 -34.009 1.00 92.88 249 VAL A O 1
ATOM 1987 N N . LEU A 1 250 ? 25.871 3.635 -36.151 1.00 94.06 250 LEU A N 1
ATOM 1988 C CA . LEU A 1 250 ? 27.122 2.932 -35.827 1.00 94.06 250 LEU A CA 1
ATOM 1989 C C . LEU A 1 250 ? 28.148 3.856 -35.150 1.00 94.06 250 LEU A C 1
ATOM 1991 O O . LEU A 1 250 ? 28.790 3.447 -34.186 1.00 94.06 250 LEU A O 1
ATOM 1995 N N . ASP A 1 251 ? 28.281 5.091 -35.638 1.00 91.38 251 ASP A N 1
ATOM 1996 C CA . ASP A 1 251 ? 29.235 6.079 -35.121 1.00 91.38 251 ASP A CA 1
ATOM 1997 C C . ASP A 1 251 ? 28.852 6.592 -33.722 1.00 91.38 251 ASP A C 1
ATOM 1999 O O . ASP A 1 251 ? 29.668 6.571 -32.798 1.00 91.38 251 ASP A O 1
ATOM 2003 N N . GLU A 1 252 ? 27.591 6.993 -33.533 1.00 87.88 252 GLU A N 1
ATOM 2004 C CA . GLU A 1 252 ? 27.099 7.514 -32.255 1.00 87.88 252 GLU A CA 1
ATOM 2005 C C . GLU A 1 252 ? 26.982 6.428 -31.185 1.00 87.88 252 GLU A C 1
ATOM 2007 O O . GLU A 1 252 ? 27.237 6.707 -30.011 1.00 87.88 252 GLU A O 1
ATOM 2012 N N . SER A 1 253 ? 26.655 5.188 -31.573 1.00 89.44 253 SER A N 1
ATOM 2013 C CA . SER A 1 253 ? 26.529 4.086 -30.616 1.00 89.44 253 SER A CA 1
ATOM 20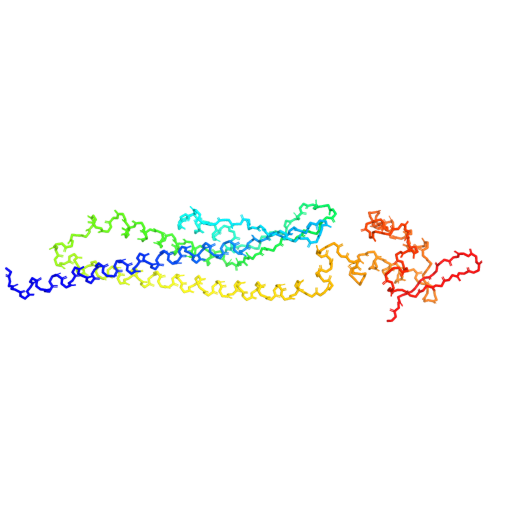14 C C . SER A 1 253 ? 27.853 3.648 -30.010 1.00 89.44 253 SER A C 1
ATOM 2016 O O . SER A 1 253 ? 27.893 3.244 -28.844 1.00 89.44 253 SER A O 1
ATOM 2018 N N . ARG A 1 254 ? 28.940 3.714 -30.791 1.00 90.31 254 ARG A N 1
ATOM 2019 C CA . ARG A 1 254 ? 30.271 3.206 -30.417 1.00 90.31 254 ARG A CA 1
ATOM 2020 C C . ARG A 1 254 ? 30.262 1.750 -29.927 1.00 90.31 254 ARG A C 1
ATOM 2022 O O . ARG A 1 254 ? 31.168 1.337 -29.215 1.00 90.31 254 ARG A O 1
ATOM 2029 N N . GLN A 1 255 ? 29.242 0.976 -30.305 1.00 92.12 255 GLN A N 1
ATOM 2030 C CA . GLN A 1 255 ? 29.089 -0.438 -29.935 1.00 92.12 255 GLN A CA 1
ATOM 2031 C C . GLN A 1 255 ? 29.727 -1.386 -30.963 1.00 92.12 255 GLN A C 1
ATOM 2033 O O . GLN A 1 255 ? 29.778 -2.598 -30.753 1.00 92.12 255 GLN A O 1
ATOM 2038 N N . PHE A 1 256 ? 30.186 -0.845 -32.094 1.00 93.88 256 PHE A N 1
ATOM 2039 C CA . PHE A 1 256 ? 30.668 -1.613 -33.233 1.00 93.88 256 PHE A CA 1
ATOM 2040 C C . PHE A 1 256 ? 31.999 -1.070 -33.738 1.00 93.88 256 PHE A C 1
ATOM 2042 O O . PHE A 1 256 ? 32.207 0.140 -33.828 1.00 93.88 256 PHE A O 1
ATOM 2049 N N . GLU A 1 257 ? 32.874 -1.975 -34.157 1.00 94.38 257 GLU A N 1
ATOM 2050 C CA . GLU A 1 257 ? 33.996 -1.621 -35.014 1.00 94.38 257 GLU A CA 1
ATOM 2051 C C . GLU A 1 257 ? 33.494 -1.431 -36.447 1.00 94.38 257 GLU A C 1
ATOM 2053 O O . GLU A 1 257 ? 32.695 -2.229 -36.941 1.00 94.38 257 GLU A O 1
ATOM 2058 N N . VAL A 1 258 ? 33.981 -0.399 -37.142 1.00 93.56 258 VAL A N 1
ATOM 2059 C CA . VAL A 1 258 ? 33.530 -0.053 -38.499 1.00 93.56 258 VAL A CA 1
ATOM 2060 C C . VAL A 1 258 ? 34.717 0.048 -39.452 1.00 93.56 258 VAL A C 1
ATOM 2062 O O . VAL A 1 258 ? 35.698 0.734 -39.170 1.00 93.56 258 VAL A O 1
ATOM 2065 N N . LYS A 1 259 ? 34.609 -0.579 -40.629 1.00 93.06 259 LYS A N 1
ATOM 2066 C CA . LYS A 1 259 ? 35.570 -0.423 -41.732 1.00 93.06 259 LYS A CA 1
ATOM 2067 C C . LYS A 1 259 ? 34.878 -0.035 -43.036 1.00 93.06 259 LYS A C 1
ATOM 2069 O O . LYS A 1 259 ? 33.764 -0.472 -43.328 1.00 93.06 259 LYS A O 1
ATOM 2074 N N . LYS A 1 260 ? 35.569 0.767 -43.847 1.00 90.38 260 LYS A N 1
ATOM 2075 C CA . LYS A 1 260 ? 35.122 1.190 -45.183 1.00 90.38 260 LYS A CA 1
ATOM 2076 C C . LYS A 1 260 ? 35.946 0.475 -46.254 1.00 90.38 260 LYS A C 1
ATOM 2078 O O . LYS A 1 260 ? 37.168 0.410 -46.142 1.00 90.38 260 LYS A O 1
ATOM 2083 N N . SER A 1 261 ? 35.299 -0.061 -47.287 1.00 88.19 261 SER A N 1
ATOM 2084 C CA . SER A 1 261 ? 35.992 -0.606 -48.459 1.00 88.19 261 SER A CA 1
ATOM 2085 C C . SER A 1 261 ? 36.337 0.494 -49.466 1.00 88.19 261 SER A C 1
ATOM 2087 O O . SER A 1 261 ? 35.730 1.566 -49.469 1.00 88.19 261 SER A O 1
ATOM 2089 N N . LYS A 1 262 ? 37.287 0.207 -50.368 1.00 75.44 262 LYS A N 1
ATOM 2090 C CA . LYS A 1 262 ? 37.678 1.113 -51.467 1.00 75.44 262 LYS A CA 1
ATOM 2091 C C . LYS A 1 262 ? 36.521 1.449 -52.420 1.00 75.44 262 LYS A C 1
ATOM 2093 O O . LYS A 1 262 ? 36.551 2.484 -53.067 1.00 75.44 262 LYS A O 1
ATOM 2098 N N . GLU A 1 263 ? 35.498 0.600 -52.461 1.00 78.31 263 GLU A N 1
ATOM 2099 C CA . GLU A 1 263 ? 34.281 0.767 -53.267 1.00 78.31 263 GLU A CA 1
ATOM 2100 C C . GLU A 1 263 ? 33.147 1.484 -52.502 1.00 78.31 263 GLU A C 1
ATOM 2102 O O . GLU A 1 263 ? 32.012 1.530 -52.967 1.00 78.31 263 GLU A O 1
ATOM 2107 N N . GLY A 1 264 ? 33.418 2.016 -51.302 1.00 77.00 264 GLY A N 1
ATOM 2108 C CA . GLY A 1 264 ? 32.434 2.749 -50.496 1.00 77.00 264 GLY A CA 1
ATOM 2109 C C . GLY A 1 264 ? 31.486 1.872 -49.667 1.00 77.00 264 GLY A C 1
ATOM 2110 O O . GLY A 1 264 ? 30.520 2.376 -49.098 1.00 77.00 264 GLY A O 1
ATOM 2111 N N . GLY A 1 265 ? 31.744 0.565 -49.559 1.00 87.94 265 GLY A N 1
ATOM 2112 C CA . GLY A 1 265 ? 30.973 -0.334 -48.698 1.00 87.94 265 GLY A CA 1
ATOM 2113 C C . GLY A 1 265 ? 31.324 -0.151 -47.220 1.00 87.94 265 GLY A C 1
ATOM 2114 O O . GLY A 1 265 ? 32.500 -0.139 -46.866 1.00 87.94 265 GLY A O 1
ATOM 2115 N N . ILE A 1 266 ? 30.313 -0.045 -46.355 1.00 93.88 266 ILE A N 1
ATOM 2116 C CA . ILE A 1 266 ? 30.485 0.003 -44.895 1.00 93.88 266 ILE A CA 1
ATOM 2117 C C . ILE A 1 266 ? 30.272 -1.398 -44.327 1.00 93.88 266 ILE A C 1
ATOM 2119 O O . ILE A 1 266 ? 29.269 -2.051 -44.632 1.00 93.88 266 ILE A O 1
ATOM 2123 N N . PHE A 1 267 ? 31.211 -1.839 -43.497 1.00 95.38 267 PHE A N 1
ATOM 2124 C CA . PHE A 1 267 ? 31.153 -3.106 -42.784 1.00 95.38 267 PHE A CA 1
ATOM 2125 C C . PHE A 1 267 ? 31.321 -2.859 -41.294 1.00 95.38 267 PHE A C 1
ATOM 2127 O O . PHE A 1 267 ? 32.103 -1.993 -40.901 1.00 95.38 267 PHE A O 1
ATOM 2134 N N . PHE A 1 268 ? 30.614 -3.637 -40.486 1.00 95.69 268 PHE A N 1
ATOM 2135 C CA . PHE A 1 268 ? 30.662 -3.541 -39.036 1.00 95.69 268 PHE A CA 1
ATOM 2136 C C . PHE A 1 268 ? 30.764 -4.921 -38.387 1.00 95.69 268 PHE A C 1
ATOM 2138 O O . PHE A 1 268 ? 30.446 -5.935 -39.017 1.00 95.69 268 PHE A O 1
ATOM 2145 N N . ARG A 1 269 ? 31.225 -4.940 -37.140 1.00 94.25 269 ARG A N 1
ATOM 2146 C CA . ARG A 1 269 ? 31.174 -6.090 -36.234 1.00 94.25 269 ARG A CA 1
ATOM 2147 C C . ARG A 1 269 ? 31.090 -5.599 -34.793 1.00 94.25 269 ARG A C 1
ATOM 2149 O O . ARG A 1 269 ? 31.498 -4.467 -34.528 1.00 94.25 269 ARG A O 1
ATOM 2156 N N . SER A 1 270 ? 30.574 -6.408 -33.881 1.00 88.69 270 SER A N 1
ATOM 2157 C CA . SER A 1 270 ? 30.514 -6.057 -32.460 1.00 88.69 270 SER A CA 1
ATOM 2158 C C . SER A 1 270 ? 31.925 -5.779 -31.929 1.00 88.69 270 SER A C 1
ATOM 2160 O O . SER A 1 270 ? 32.844 -6.565 -32.167 1.00 88.69 270 SER A O 1
ATOM 2162 N N . GLY A 1 271 ? 32.105 -4.634 -31.264 1.00 71.38 271 GLY A N 1
ATOM 2163 C CA . GLY A 1 271 ? 33.326 -4.356 -30.504 1.00 71.38 271 GLY A CA 1
ATOM 2164 C C . GLY A 1 271 ? 33.339 -5.209 -29.235 1.00 71.38 271 GLY A C 1
ATOM 2165 O O . GLY A 1 271 ? 32.273 -5.442 -28.664 1.00 71.38 271 GLY A O 1
ATOM 2166 N N . ILE A 1 272 ? 34.513 -5.715 -28.843 1.00 49.22 272 ILE A N 1
ATOM 2167 C CA . ILE A 1 272 ? 34.704 -6.407 -27.553 1.00 49.22 272 ILE A CA 1
ATOM 2168 C C . ILE A 1 272 ? 34.402 -5.440 -26.408 1.00 49.22 272 ILE A C 1
ATOM 2170 O O . ILE A 1 272 ? 34.904 -4.294 -26.480 1.00 49.22 272 ILE A O 1
#

Secondary structure (DSSP, 8-state):
--HHHHHHHHHHHHHHHHHHHHHHHHHHHHHHHHHHHHHHHEEEEEE-TTS-EEEEESS--TT--HHHHHHHIIIIIEESSPPPPPPPP--TTS-EEEEE--EE--HHHHHHHHHHHHHHHHHHHIIIIIHHHH--TTSHHHHHHHHHHHHHHHHHHHHHHHHHHHHHHHHHHHHHHHHHHHTSHHHHHHHTT-S--GGG-HHHHHHHHHHHHH-BTTBEEHHHHHHHHHHH-TT--GGGGT-SSHHHHHHHH--EEEEE-TTS-EEEEE--

Mean predicted aligned error: 11.67 Å

Sequence (272 aa):
MSEQTFTDHNDLQRQVAELLGRCIIRLQRFELSLKYLLTTADIEVEASSSGTMRQRHRLQGDQDTLGRLIGKLLGSFILPDKPGFREIPDGGAAGHIRARWYVVATPQDHQRLSEDLADLLSLRNYLVHHFLADKDLREIDDCKNALSELTAAEAKIVAQSSYIAELIGDHDRCRAAMQEQLSQAPLRAMIAGGPIVWEYADIVADLREAERKLSRDGWTRLRDAVAFIAQMKPEQTPENYRCRSWPQVLDESRQFEVKKSKEGGIFFRSGI

Nearest PDB structures (foldseek):
  7xvl-assembly1_o  TM=6.174E-01  e=2.473E+00  Homo sapiens
  7dbp-assembly1_K  TM=6.858E-01  e=6.466E+00  Homo sapiens
  8otz-assembly1_DW  TM=3.533E-01  e=4.951E+00  Bos taurus

Organism: NCBI:txid1553448